Protein 4KPK (pdb70)

Organism: Shewanella pealeana (strain ATCC 700345 / ANG-SQ1) (NCBI:txid398579)

B-factor: mean 32.31, std 9.16, range [19.05, 83.32]

Structure (mmCIF, N/CA/C/O backbone):
data_4KPK
#
_entry.id   4KPK
#
_cell.length_a   106.254
_cell.length_b   106.254
_cell.length_c   61.725
_cell.angle_alpha   90.00
_cell.angle_beta   90.00
_cell.angle_gamma   120.00
#
_symmetry.space_group_name_H-M   'H 3'
#
loop_
_entity.id
_entity.type
_entity.pdbx_description
1 polymer 'Enoyl-CoA hydratase/isomerase'
2 non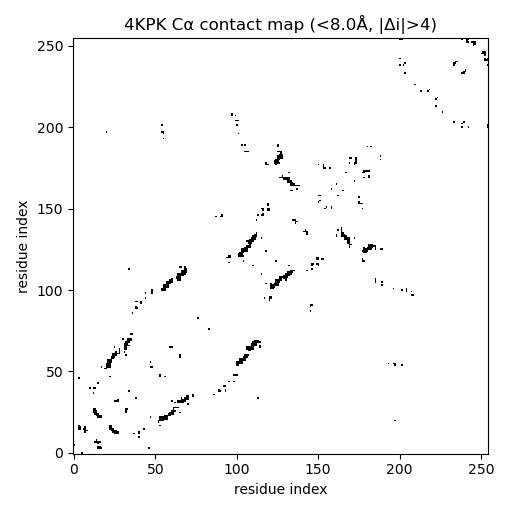-polymer 1,2-ETHANEDIOL
3 water water
#
loop_
_atom_site.group_PDB
_atom_site.id
_atom_site.type_symbol
_atom_site.label_atom_id
_atom_site.label_alt_id
_atom_site.label_comp_id
_atom_site.label_asym_id
_atom_site.label_entity_id
_atom_site.label_seq_id
_atom_site.pdbx_PDB_ins_code
_atom_site.Cartn_x
_atom_site.Cartn_y
_atom_site.Cartn_z
_atom_site.occupancy
_atom_site.B_iso_or_equiv
_atom_site.auth_seq_id
_atom_site.auth_comp_id
_atom_site.auth_asym_id
_atom_site.auth_atom_id
_atom_site.pdbx_PDB_model_num
ATOM 1 N N . ALA A 1 28 ? 5.675 13.996 23.187 1.00 40.11 6 ALA A N 1
ATOM 2 C CA . ALA A 1 28 ? 4.773 15.218 23.064 1.00 38.01 6 ALA A CA 1
ATOM 3 C C . ALA A 1 28 ? 5.077 16.252 24.152 1.00 36.17 6 ALA A C 1
ATOM 4 O O . ALA A 1 28 ? 5.036 15.932 25.356 1.00 35.59 6 ALA A O 1
ATOM 6 N N . THR A 1 29 ? 5.368 17.477 23.723 1.00 33.78 7 THR A N 1
ATOM 7 C CA . THR A 1 29 ? 5.708 18.590 24.605 1.00 32.45 7 THR A CA 1
ATOM 8 C C . THR A 1 29 ? 4.482 19.145 25.345 1.00 31.38 7 THR A C 1
ATOM 9 O O . THR A 1 29 ? 3.314 18.883 24.977 1.00 28.57 7 THR A O 1
ATOM 13 N N . GLN A 1 30 ? 4.756 19.917 26.387 1.00 26.93 8 GLN A N 1
ATOM 14 C CA . GLN A 1 30 ? 3.685 20.580 27.125 1.00 28.21 8 GLN A CA 1
ATOM 15 C C . GLN A 1 30 ? 2.845 21.505 26.210 1.00 26.79 8 GLN A C 1
ATOM 16 O O . GLN A 1 30 ? 1.627 21.601 26.338 1.00 22.00 8 GLN A O 1
ATOM 22 N N . THR A 1 31 ? 3.511 22.163 25.272 1.00 28.27 9 THR A N 1
ATOM 23 C CA . THR A 1 31 ? 2.828 23.002 24.272 1.00 30.63 9 THR A CA 1
ATOM 24 C C . THR A 1 31 ? 1.900 22.167 23.355 1.00 30.02 9 THR A C 1
ATOM 25 O O . THR A 1 31 ? 0.728 22.496 23.158 1.00 31.42 9 THR A O 1
ATOM 29 N N . GLU A 1 32 ? 2.442 21.109 22.779 1.00 31.49 10 GLU A N 1
ATOM 30 C CA . GLU A 1 32 ? 1.641 20.153 21.982 1.00 31.10 10 GLU A CA 1
ATOM 31 C C . GLU A 1 32 ? 0.445 19.606 22.788 1.00 30.05 10 GLU A C 1
ATOM 32 O O . GLU A 1 32 ? -0.647 19.483 22.275 1.00 29.91 10 GLU A O 1
ATOM 38 N N . ILE A 1 33 ? 0.614 19.375 24.086 1.00 29.91 11 ILE A N 1
ATOM 39 C CA . ILE A 1 33 ? -0.500 18.867 24.902 1.00 27.31 11 ILE A CA 1
ATOM 40 C C . ILE A 1 33 ? -1.514 19.969 25.096 1.00 29.29 11 ILE A C 1
ATOM 41 O O . ILE A 1 33 ? -2.725 19.762 24.990 1.00 27.25 11 ILE A O 1
ATOM 46 N N . LEU A 1 34 ? -1.031 21.169 25.374 1.00 32.96 12 LEU A N 1
ATOM 47 C CA . LEU A 1 34 ? -1.947 22.270 25.577 1.00 31.96 12 LEU A CA 1
ATOM 48 C C . LEU A 1 34 ? -2.709 22.523 24.232 1.00 27.94 12 LEU A C 1
ATOM 49 O O . LEU A 1 34 ? -3.928 22.524 24.190 1.00 26.79 12 LEU A O 1
ATOM 54 N N . ASP A 1 35 ? -1.979 22.625 23.140 1.00 27.49 13 ASP A N 1
ATOM 55 C CA . ASP A 1 35 ? -2.578 22.806 21.833 1.00 27.87 13 ASP A CA 1
ATOM 56 C C . ASP A 1 35 ? -3.750 21.825 21.650 1.00 32.19 13 ASP A C 1
ATOM 57 O O . ASP A 1 35 ? -4.844 22.232 21.305 1.00 35.33 13 ASP A O 1
ATOM 62 N N . GLN A 1 36 ? -3.547 20.549 21.961 1.00 33.33 14 GLN A N 1
ATOM 63 C CA . GLN A 1 36 ? -4.613 19.541 21.822 1.00 36.24 14 GLN A CA 1
ATOM 64 C C . GLN A 1 36 ? -5.835 19.761 22.743 1.00 35.62 14 GLN A C 1
ATOM 65 O O . GLN A 1 36 ? -6.951 19.571 22.294 1.00 35.83 14 GLN A O 1
ATOM 71 N N . GLN A 1 37 ? -5.606 20.144 24.013 1.00 30.00 15 GLN A N 1
ATOM 72 C CA . GLN A 1 37 ? -6.636 20.338 24.984 1.00 29.60 15 GLN A CA 1
ATOM 73 C C . GLN A 1 37 ? -7.447 21.623 24.849 1.00 30.54 15 GLN A C 1
ATOM 74 O O . GLN A 1 37 ? -8.632 21.611 25.116 1.00 28.43 15 GLN A O 1
ATOM 80 N N . LEU A 1 38 ? -6.848 22.716 24.383 1.00 33.34 16 LEU A N 1
ATOM 81 C CA . LEU A 1 38 ? -7.617 23.963 24.129 1.00 32.29 16 LEU A CA 1
ATOM 82 C C . LEU A 1 38 ? -8.695 23.800 23.055 1.00 31.87 16 LEU A C 1
ATOM 83 O O . LEU A 1 38 ? -8.425 23.248 21.990 1.00 31.17 16 LEU A O 1
ATOM 88 N N . HIS A 1 39 ? -9.878 24.371 23.323 1.00 30.09 17 HIS A N 1
ATOM 89 C CA . HIS A 1 39 ? -11.057 24.227 22.475 1.00 31.05 17 HIS A CA 1
ATOM 90 C C . HIS A 1 39 ? -11.015 25.230 21.328 1.00 30.76 17 HIS A C 1
ATOM 91 O O . HIS A 1 39 ? -11.404 24.896 20.227 1.00 28.18 17 HIS A O 1
ATOM 98 N N . TYR A 1 40 ? -10.586 26.456 21.643 1.00 29.06 18 TYR A N 1
ATOM 99 C CA . TYR A 1 40 ? -10.690 27.621 20.803 1.00 29.50 18 TYR A CA 1
ATOM 100 C C . TYR A 1 40 ? -9.399 28.171 20.277 1.00 32.26 18 TYR A C 1
ATOM 101 O O . TYR A 1 40 ? -9.393 28.989 19.307 1.00 34.95 18 TYR A O 1
ATOM 110 N N . LEU A 1 41 ? -8.301 27.720 20.858 1.00 31.37 19 LEU A N 1
ATOM 111 C CA . LEU A 1 41 ? -6.979 28.192 20.455 1.00 31.64 19 LEU A CA 1
ATOM 112 C C . LEU A 1 41 ? -6.125 27.025 19.958 1.00 30.73 19 LEU A C 1
ATOM 113 O O . LEU A 1 41 ? -6.365 25.888 20.340 1.00 26.79 19 LEU A O 1
ATOM 118 N N . SER A 1 42 ? -5.116 27.353 19.133 1.00 29.07 20 SER A N 1
ATOM 119 C CA . SER A 1 42 ? -3.925 26.526 18.924 1.00 27.06 20 SER A CA 1
ATOM 120 C C . SER A 1 42 ? -2.756 27.214 19.528 1.00 25.41 20 SER A C 1
ATOM 121 O O . SER A 1 42 ? -2.727 28.457 19.663 1.00 25.29 20 SER A O 1
ATOM 124 N N . CYS A 1 43 ? -1.717 26.439 19.779 1.00 24.93 21 CYS A N 1
ATOM 125 C CA . CYS A 1 43 ? -0.495 27.041 20.212 1.00 25.68 21 CYS A CA 1
ATOM 126 C C . CYS A 1 43 ? 0.637 26.174 19.791 1.00 25.71 21 CYS A C 1
ATOM 127 O O . CYS A 1 43 ? 0.528 24.953 19.838 1.00 27.53 21 CYS A O 1
ATOM 130 N N . THR A 1 44 ? 1.715 26.802 19.314 1.00 26.81 22 THR A N 1
ATOM 131 C CA . THR A 1 44 ? 2.902 26.086 18.839 1.00 26.96 22 THR A CA 1
ATOM 132 C C . THR A 1 44 ? 4.145 26.817 19.255 1.00 26.30 22 THR A C 1
ATOM 133 O O . THR A 1 44 ? 4.108 28.020 19.567 1.00 31.00 22 THR A O 1
ATOM 137 N N . LEU A 1 45 ? 5.264 26.105 19.240 1.00 28.05 23 LEU A N 1
ATOM 138 C CA . LEU A 1 45 ? 6.528 26.673 19.659 1.00 28.79 23 LEU A CA 1
ATOM 139 C C . LEU A 1 45 ? 7.663 26.132 18.810 1.00 30.97 23 LEU A C 1
ATOM 140 O O . LEU A 1 45 ? 7.884 24.947 18.768 1.00 34.64 23 LEU A O 1
ATOM 145 N N . ASN A 1 46 ? 8.357 26.995 18.088 1.00 35.46 24 ASN A N 1
ATOM 146 C CA . ASN A 1 46 ? 9.439 26.567 17.213 1.00 37.78 24 ASN A CA 1
ATOM 147 C C . ASN A 1 46 ? 10.421 27.703 17.131 1.00 33.67 24 ASN A C 1
ATOM 148 O O . ASN A 1 46 ? 10.048 28.842 16.803 1.00 27.61 24 ASN A O 1
ATOM 153 N N . GLY A 1 47 ? 11.674 27.382 17.394 1.00 32.50 25 GLY A N 1
ATOM 154 C CA . GLY A 1 47 ? 12.786 28.249 17.043 1.00 33.22 25 GLY A CA 1
ATOM 155 C C . GLY A 1 47 ? 12.757 29.655 17.636 1.00 34.34 25 GLY A C 1
ATOM 156 O O . GLY A 1 47 ? 13.172 30.610 16.971 1.00 38.41 25 GLY A O 1
ATOM 157 N N . GLY A 1 48 ? 12.269 29.776 18.869 1.00 29.88 26 GLY A N 1
ATOM 158 C CA . GLY A 1 48 ? 12.230 31.046 19.583 1.00 28.48 26 GLY A CA 1
ATOM 159 C C . GLY A 1 48 ? 10.860 31.678 19.657 1.00 25.84 26 GLY A C 1
ATOM 160 O O . GLY A 1 48 ? 10.597 32.511 20.520 1.00 25.90 26 GLY A O 1
ATOM 161 N N . VAL A 1 49 ? 9.996 31.254 18.745 1.00 25.46 27 VAL A N 1
ATOM 162 C CA . VAL A 1 49 ? 8.772 31.938 18.376 1.00 24.55 27 VAL A CA 1
ATOM 163 C C . VAL A 1 49 ? 7.600 31.098 18.814 1.00 24.08 27 VAL A C 1
ATOM 164 O O . VAL A 1 49 ? 7.441 29.960 18.417 1.00 24.15 27 VAL A O 1
ATOM 168 N N . ALA A 1 50 ? 6.774 31.662 19.663 1.00 26.33 28 ALA A N 1
ATOM 169 C CA . ALA A 1 50 ? 5.625 30.970 20.151 1.00 25.36 28 ALA A CA 1
ATOM 170 C C . ALA A 1 50 ? 4.473 31.591 19.458 1.00 21.68 28 ALA A C 1
ATOM 171 O O . ALA A 1 50 ? 4.502 32.785 19.169 1.00 22.75 28 ALA A O 1
ATOM 173 N N . GLN A 1 51 ? 3.433 30.809 19.227 1.00 20.22 29 GLN A N 1
ATOM 174 C CA . GLN A 1 51 ? 2.277 31.352 18.592 1.00 23.81 29 GLN A CA 1
ATOM 175 C C . GLN A 1 51 ? 1.071 30.977 19.350 1.00 22.62 29 GLN A C 1
ATOM 176 O O . GLN A 1 51 ? 0.945 29.824 19.738 1.00 26.76 29 GLN A O 1
ATOM 190 N N . VAL A 1 53 ? -2.987 31.166 18.538 1.00 27.92 31 VAL A N 1
ATOM 191 C CA . VAL A 1 53 ? -3.781 31.254 17.346 1.00 27.10 31 VAL A CA 1
ATOM 192 C C . VAL A 1 53 ? -5.285 31.079 17.646 1.00 26.64 31 VAL A C 1
ATOM 193 O O . VAL A 1 53 ? -5.704 30.031 18.116 1.00 24.02 31 VAL A O 1
ATOM 197 N N . LEU A 1 54 ? -6.075 32.088 17.253 1.00 25.80 32 LEU A N 1
ATOM 198 C CA . LEU A 1 54 ? -7.519 32.067 17.401 1.00 26.66 32 LEU A CA 1
ATOM 199 C C . LEU A 1 54 ? -7.996 31.157 16.313 1.00 25.88 32 LEU A C 1
ATOM 200 O O . LEU A 1 54 ? -7.740 31.364 15.032 1.00 24.46 32 LEU A O 1
ATOM 205 N N . ASP A 1 55 ? -8.599 30.099 16.830 1.00 23.17 33 ASP A N 1
ATOM 206 C CA . ASP A 1 55 ? -8.914 28.879 16.051 1.00 26.68 33 ASP A CA 1
ATOM 207 C C . ASP A 1 55 ? -10.357 28.475 16.255 1.00 26.85 33 ASP A C 1
ATOM 208 O O . ASP A 1 55 ? -10.695 27.318 16.384 1.00 29.84 33 ASP A O 1
ATOM 213 N N . ARG A 1 56 ? -11.230 29.456 16.239 1.00 27.06 34 ARG A N 1
ATOM 214 C CA . ARG A 1 56 ? -12.643 29.197 16.287 1.00 27.03 34 ARG A CA 1
ATOM 215 C C . ARG A 1 56 ? -13.313 29.848 15.074 1.00 23.68 34 ARG A C 1
ATOM 216 O O . ARG A 1 56 ? -14.330 30.522 15.222 1.00 22.09 34 ARG A O 1
ATOM 224 N N . SER A 1 57 ? -12.756 29.663 13.880 1.00 24.85 35 SER A N 1
ATOM 225 C CA . SER A 1 57 ? -13.290 30.390 12.721 1.00 26.66 35 SER A CA 1
ATOM 226 C C . SER A 1 57 ? -14.782 30.163 12.507 1.00 27.37 35 SER A C 1
ATOM 227 O O . SER A 1 57 ? -15.501 31.089 12.091 1.00 28.42 35 SER A O 1
ATOM 230 N N . ASP A 1 58 ? -15.274 28.974 12.822 1.00 30.36 36 ASP A N 1
ATOM 231 C CA . ASP A 1 58 ? -16.682 28.632 12.522 1.00 33.25 36 ASP A CA 1
ATOM 232 C C . ASP A 1 58 ? -17.618 29.636 13.188 1.00 34.47 36 ASP A C 1
ATOM 233 O O . ASP A 1 58 ? -18.679 29.970 12.586 1.00 27.60 36 ASP A O 1
ATOM 238 N N . LYS A 1 59 ? -17.188 30.168 14.364 1.00 31.68 37 LYS A N 1
ATOM 239 C CA . LYS A 1 59 ? -17.934 31.235 15.121 1.00 32.49 37 LYS A CA 1
ATOM 240 C C . LYS A 1 59 ? -17.240 32.610 15.142 1.00 31.81 37 LYS A C 1
ATOM 241 O O . LYS A 1 59 ? -17.371 33.409 16.120 1.00 28.41 37 LYS A O 1
ATOM 247 N N . HIS A 1 60 ? -16.523 32.876 14.053 1.00 28.85 38 HIS A N 1
ATOM 248 C CA . HIS A 1 60 ? -15.916 34.171 13.774 1.00 30.57 38 HIS A CA 1
ATOM 249 C C . HIS A 1 60 ? -14.916 34.604 14.867 1.00 26.10 38 HIS A C 1
ATOM 250 O O . HIS A 1 60 ? -14.656 35.792 15.075 1.00 24.92 38 HIS A O 1
ATOM 257 N N . ASN A 1 61 ? -14.315 33.623 15.514 1.00 24.95 39 ASN A N 1
ATOM 258 C CA . ASN A 1 61 ? -13.355 33.877 16.579 1.00 27.66 39 ASN A CA 1
ATOM 259 C C . ASN A 1 61 ? -13.938 34.791 17.657 1.00 26.21 39 ASN A C 1
ATOM 260 O O . ASN A 1 61 ? -13.233 35.634 18.231 1.00 25.70 39 ASN A O 1
ATOM 265 N N . ALA A 1 62 ? -15.245 34.657 17.855 1.00 23.89 40 ALA A N 1
ATOM 266 C CA . ALA A 1 62 ? -15.967 35.541 18.731 1.00 23.16 40 ALA A CA 1
ATOM 267 C C . ALA A 1 62 ? -15.535 35.202 20.179 1.00 23.55 40 ALA A C 1
ATOM 268 O O . ALA A 1 62 ? -15.350 34.045 20.520 1.00 23.33 40 ALA A O 1
ATOM 270 N N . PHE A 1 63 ? -15.393 36.204 21.012 1.00 24.15 41 PHE A N 1
ATOM 271 C CA . PHE A 1 63 ? -14.975 35.963 22.379 1.00 29.12 41 PHE A CA 1
ATOM 272 C C . PHE A 1 63 ? -16.130 35.487 23.247 1.00 27.06 41 PHE A C 1
ATOM 273 O O . PHE A 1 63 ? -17.226 36.051 23.242 1.00 29.28 41 PHE A O 1
ATOM 281 N N . ASP A 1 64 ? -15.832 34.484 24.039 1.00 29.82 42 ASP A N 1
ATOM 282 C CA . ASP A 1 64 ? -16.631 34.172 25.208 1.00 28.60 42 ASP A CA 1
ATOM 283 C C . ASP A 1 64 ? -15.718 33.853 26.389 1.00 29.49 42 ASP A C 1
ATOM 284 O O . ASP A 1 64 ? -14.481 34.029 26.279 1.00 26.38 42 ASP A O 1
ATOM 289 N N . GLU A 1 65 ? -16.320 33.424 27.521 1.00 28.14 43 GLU A N 1
ATOM 290 C CA . GLU A 1 65 ? -15.559 33.134 28.773 1.00 27.14 43 GLU A CA 1
ATOM 291 C C . GLU A 1 65 ? -14.460 32.066 28.599 1.00 26.73 43 GLU A C 1
ATOM 292 O O . GLU A 1 65 ? -13.370 32.090 29.192 1.00 26.95 43 GLU A O 1
ATOM 298 N N . VAL A 1 66 ? -14.747 31.126 27.759 1.00 24.82 44 VAL A N 1
ATOM 299 C CA . VAL A 1 66 ? -13.813 30.086 27.474 1.00 29.87 44 VAL A CA 1
ATOM 300 C C . VAL A 1 66 ? -12.594 30.628 26.681 1.00 29.67 44 VAL A C 1
ATOM 301 O O . VAL A 1 66 ? -11.491 30.375 27.076 1.00 29.88 44 VAL A O 1
ATOM 313 N N . ILE A 1 68 ? -11.506 33.669 26.559 1.00 26.73 46 ILE A N 1
ATOM 314 C CA . ILE A 1 68 ? -10.806 34.555 27.504 1.00 27.60 46 ILE A CA 1
ATOM 315 C C . ILE A 1 68 ? -9.884 33.687 28.346 1.00 23.81 46 ILE A C 1
ATOM 316 O O . ILE A 1 68 ? -8.688 33.941 28.423 1.00 25.62 46 ILE A O 1
ATOM 321 N N . SER A 1 69 ? -10.431 32.609 28.897 1.00 24.90 47 SER A N 1
ATOM 322 C CA . SER A 1 69 ? -9.668 31.799 29.847 1.00 30.36 47 SER A CA 1
ATOM 323 C C . SER A 1 69 ? -8.555 31.024 29.177 1.00 24.98 47 SER A C 1
ATOM 324 O O . SER A 1 69 ? -7.413 30.910 29.689 1.00 22.16 47 SER A O 1
ATOM 327 N N . GLU A 1 70 ? -8.859 30.501 27.990 1.00 24.31 48 GLU A N 1
ATOM 328 C CA . GLU A 1 70 ? -7.830 29.813 27.232 1.00 23.18 48 GLU A CA 1
ATOM 329 C C . GLU A 1 70 ? -6.666 30.746 26.905 1.00 21.83 48 GLU A C 1
ATOM 330 O O . GLU A 1 70 ? -5.518 30.355 26.942 1.00 26.31 48 GLU A O 1
ATOM 344 N N . ILE A 1 72 ? -5.630 33.398 28.630 1.00 23.36 50 ILE A N 1
ATOM 345 C CA . ILE A 1 72 ? -4.855 33.462 29.902 1.00 22.59 50 ILE A CA 1
ATOM 346 C C . ILE A 1 72 ? -3.914 32.275 30.082 1.00 23.15 50 ILE A C 1
ATOM 347 O O . ILE A 1 72 ? -2.731 32.447 30.349 1.00 24.94 50 ILE A O 1
ATOM 352 N N . GLN A 1 73 ? -4.423 31.061 29.905 1.00 24.25 51 GLN A N 1
ATOM 353 C CA . GLN A 1 73 ? -3.612 29.878 30.046 1.00 24.56 51 GLN A CA 1
ATOM 354 C C . GLN A 1 73 ? -2.411 29.830 29.081 1.00 25.52 51 GLN A C 1
ATOM 355 O O . GLN A 1 73 ? -1.312 29.444 29.488 1.00 22.39 51 GLN A O 1
ATOM 361 N N . VAL A 1 74 ? -2.632 30.177 27.798 1.00 24.29 52 VAL A N 1
ATOM 362 C CA . VAL A 1 74 ? -1.551 30.164 26.846 1.00 23.84 52 VAL A CA 1
ATOM 363 C C . VAL A 1 74 ? -0.469 31.222 27.176 1.00 26.28 52 VAL A C 1
ATOM 364 O O . VAL A 1 74 ? 0.760 30.985 27.048 1.00 22.84 52 VAL A O 1
ATOM 368 N N . LEU A 1 75 ? -0.923 32.390 27.612 1.00 28.26 53 LEU A N 1
ATOM 369 C CA . LEU A 1 75 ? -0.014 33.418 28.074 1.00 30.41 53 LEU A CA 1
ATOM 370 C C . LEU A 1 75 ? 0.793 32.936 29.266 1.00 31.57 53 LEU A C 1
ATOM 371 O O . LEU A 1 75 ? 2.011 33.102 29.260 1.00 27.46 53 LEU A O 1
ATOM 376 N N . GLU A 1 76 ? 0.139 32.354 30.278 1.00 33.24 54 GLU A N 1
ATOM 377 C CA . GLU A 1 76 ? 0.902 31.894 31.458 1.00 35.35 54 GLU A CA 1
ATOM 378 C C . GLU A 1 76 ? 1.848 30.786 31.002 1.00 33.30 54 GLU A C 1
ATOM 379 O O . GLU A 1 76 ? 3.004 30.780 31.373 1.00 28.76 54 GLU A O 1
ATOM 385 N N . HIS A 1 77 ? 1.395 29.902 30.111 1.00 30.05 55 HIS A N 1
ATOM 386 C CA . HIS A 1 77 ? 2.288 28.887 29.573 1.00 28.96 55 HIS A CA 1
ATOM 387 C C . HIS A 1 77 ? 3.581 29.449 28.948 1.00 26.21 55 HIS A C 1
ATOM 388 O O . HIS A 1 77 ? 4.684 29.016 29.282 1.00 20.85 55 HIS A O 1
ATOM 395 N N . PHE A 1 78 ? 3.472 30.451 28.098 1.00 24.67 56 PHE A N 1
ATOM 396 C CA . PHE A 1 78 ? 4.653 30.929 27.370 1.00 27.08 56 PHE A CA 1
ATOM 397 C C . PHE A 1 78 ? 5.524 31.907 28.191 1.00 29.18 56 PHE A C 1
ATOM 398 O O . PHE A 1 78 ? 6.732 32.031 27.974 1.00 30.32 56 PHE A O 1
ATOM 406 N N . LYS A 1 79 ? 4.926 32.598 29.143 1.00 30.94 57 LYS A N 1
ATOM 407 C CA . LYS A 1 79 ? 5.697 33.417 30.020 1.00 36.81 57 LYS A CA 1
ATOM 408 C C . LYS A 1 79 ? 6.722 32.554 30.779 1.00 39.66 57 LYS A C 1
ATOM 409 O O . LYS A 1 79 ? 7.853 32.943 30.879 1.00 37.06 57 LYS A O 1
ATOM 415 N N . ARG A 1 80 ? 6.301 31.397 31.299 1.00 48.03 58 ARG A N 1
ATOM 416 C CA . ARG A 1 80 ? 7.181 30.441 32.016 1.00 59.50 58 ARG A CA 1
ATOM 417 C C . ARG A 1 80 ? 8.327 29.905 31.139 1.00 61.37 58 ARG A C 1
ATOM 418 O O . ARG A 1 80 ? 9.486 29.802 31.578 1.00 56.05 58 ARG A O 1
ATOM 426 N N . ASN A 1 81 ? 7.954 29.569 29.898 1.00 56.11 59 ASN A N 1
ATOM 427 C CA . ASN A 1 81 ? 8.787 28.881 28.938 1.00 43.39 59 ASN A CA 1
ATOM 428 C C . ASN A 1 81 ? 10.046 29.634 28.570 1.00 42.36 59 ASN A C 1
ATOM 429 O O . ASN A 1 81 ? 9.982 30.748 28.078 1.00 41.29 59 ASN A O 1
ATOM 434 N N . GLU A 1 82 ? 11.192 29.000 28.804 1.00 43.22 60 GLU A N 1
ATOM 435 C CA . GLU A 1 82 ? 12.512 29.562 28.487 1.00 45.81 60 GLU A CA 1
ATOM 436 C C . GLU A 1 82 ? 12.875 29.541 26.987 1.00 41.45 60 GLU A C 1
ATOM 437 O O . GLU A 1 82 ? 13.707 30.334 26.541 1.00 48.15 60 GLU A O 1
ATOM 443 N N . GLN A 1 83 ? 12.293 28.606 26.235 1.00 38.18 61 GLN A N 1
ATOM 444 C CA . GLN A 1 83 ? 12.433 28.528 24.757 1.00 41.76 61 GLN A CA 1
ATOM 445 C C . GLN A 1 83 ? 11.574 29.568 23.942 1.00 40.09 61 GLN A C 1
ATOM 446 O O . GLN A 1 83 ? 11.659 29.661 22.708 1.00 47.42 61 GLN A O 1
ATOM 452 N N . CYS A 1 84 ? 10.733 30.333 24.643 1.00 42.04 62 CYS A N 1
ATOM 453 C CA . CYS A 1 84 ? 9.910 31.385 24.031 1.00 37.23 62 CYS A CA 1
ATOM 454 C C . CYS A 1 84 ? 10.633 32.708 24.182 1.00 34.89 62 CYS A C 1
ATOM 455 O O . CYS A 1 84 ? 10.756 33.240 25.315 1.00 32.51 62 CYS A O 1
ATOM 458 N N . GLN A 1 85 ? 11.150 33.230 23.067 1.00 31.22 63 GLN A N 1
ATOM 459 C CA . GLN A 1 85 ? 11.720 34.595 23.061 1.00 30.93 63 GLN A CA 1
ATOM 460 C C . GLN A 1 85 ? 10.694 35.634 22.609 1.00 28.13 63 GLN A C 1
ATOM 461 O O . GLN A 1 85 ? 10.795 36.779 22.968 1.00 28.59 63 GLN A O 1
ATOM 467 N N . ILE A 1 86 ? 9.768 35.238 21.742 1.00 24.31 64 ILE A N 1
ATOM 468 C CA . ILE A 1 86 ? 8.811 36.112 21.131 1.00 25.78 64 ILE A CA 1
ATOM 469 C C . ILE A 1 86 ? 7.491 35.365 21.207 1.00 24.22 64 ILE A C 1
ATOM 470 O O . ILE A 1 86 ? 7.499 34.146 21.161 1.00 22.87 64 ILE A O 1
ATOM 475 N N . LEU A 1 87 ? 6.378 36.117 21.313 1.00 25.29 65 LEU A N 1
ATOM 476 C CA . LEU A 1 87 ? 5.016 35.596 21.233 1.00 24.00 65 LEU A CA 1
ATOM 477 C C . LEU A 1 87 ? 4.317 36.294 20.081 1.00 26.14 65 LEU A C 1
ATOM 478 O O . LEU A 1 87 ? 4.192 37.518 20.071 1.00 25.94 65 LEU A O 1
ATOM 483 N N . LEU A 1 88 ? 3.855 35.491 19.133 1.00 27.20 66 LEU A N 1
ATOM 484 C CA . LEU A 1 88 ? 3.117 35.938 17.981 1.00 28.53 66 LEU A CA 1
ATOM 485 C C . LEU A 1 88 ? 1.632 35.565 18.193 1.00 27.00 66 LEU A C 1
ATOM 486 O O . LEU A 1 88 ? 1.306 34.401 18.476 1.00 26.48 66 LEU A O 1
ATOM 491 N N . LEU A 1 89 ? 0.733 36.550 18.089 1.00 27.98 67 LEU A N 1
ATOM 492 C CA . LEU A 1 89 ? -0.719 36.305 18.075 1.00 28.65 67 LEU A CA 1
ATOM 493 C C . LEU A 1 89 ? -1.300 36.457 16.665 1.00 26.10 67 LEU A C 1
ATOM 494 O O . LEU A 1 89 ? -1.065 37.479 16.010 1.00 26.33 67 LEU A O 1
ATOM 499 N N . LYS A 1 90 ? -2.115 35.485 16.259 1.00 24.75 68 LYS A N 1
ATOM 500 C CA . LYS A 1 90 ? -2.687 35.376 14.892 1.00 26.11 68 LYS A CA 1
ATOM 501 C C . LYS A 1 90 ? -4.041 34.723 15.066 1.00 23.42 68 LYS A C 1
ATOM 502 O O . LYS A 1 90 ? -4.371 34.259 16.173 1.00 21.50 68 LYS A O 1
ATOM 508 N N . ALA A 1 91 ? -4.754 34.563 13.976 1.00 20.19 69 ALA A N 1
ATOM 509 C CA . ALA A 1 91 ? -6.088 33.929 13.969 1.00 21.27 69 ALA A CA 1
ATOM 510 C C . ALA A 1 91 ? -6.324 33.222 12.620 1.00 25.66 69 ALA A C 1
ATOM 511 O O . ALA A 1 91 ? -5.838 33.701 11.589 1.00 24.75 69 ALA A O 1
ATOM 513 N N . ASN A 1 92 ? -7.060 32.110 12.641 1.00 27.09 70 ASN A N 1
ATOM 514 C CA . ASN A 1 92 ? -7.455 31.415 11.446 1.00 29.14 70 ASN A CA 1
ATOM 515 C C . ASN A 1 92 ? -8.761 31.983 10.935 1.00 31.53 70 ASN A C 1
ATOM 516 O O . ASN A 1 92 ? -9.539 32.599 11.687 1.00 32.15 70 ASN A O 1
ATOM 521 N N . GLY A 1 93 ? -8.958 31.805 9.615 1.00 32.16 71 GLY A N 1
ATOM 522 C CA . GLY A 1 93 ? -10.209 32.221 8.931 1.00 29.53 71 GLY A CA 1
ATOM 523 C C . GLY A 1 93 ? -10.061 33.600 8.379 1.00 26.98 71 GLY A C 1
ATOM 524 O O . GLY A 1 93 ? -8.964 34.160 8.394 1.00 28.14 71 GLY A O 1
ATOM 525 N N . LYS A 1 94 ? -11.155 34.166 7.900 1.00 29.77 72 LYS A N 1
ATOM 526 C CA . LYS A 1 94 ? -11.139 35.471 7.240 1.00 31.90 72 LYS A CA 1
ATOM 527 C C . LYS A 1 94 ? -11.124 36.675 8.202 1.00 27.79 72 LYS A C 1
ATOM 528 O O . LYS A 1 94 ? -10.806 37.775 7.784 1.00 28.25 72 LYS A O 1
ATOM 534 N N . ASN A 1 95 ? -11.465 36.451 9.475 1.00 25.45 73 ASN A N 1
ATOM 535 C CA . ASN A 1 95 ? -11.670 37.499 10.438 1.00 23.06 73 ASN A CA 1
ATOM 536 C C . ASN A 1 95 ? -10.944 37.197 11.757 1.00 22.73 73 ASN A C 1
ATOM 537 O O . ASN A 1 95 ? -11.020 36.119 12.308 1.00 21.62 73 ASN A O 1
ATOM 542 N N . PHE A 1 96 ? -10.309 38.212 12.295 1.00 23.06 74 PHE A N 1
ATOM 543 C CA . PHE A 1 96 ? -9.514 38.070 13.491 1.00 24.13 74 PHE A CA 1
ATOM 544 C C . PHE A 1 96 ? -10.434 37.767 14.749 1.00 23.20 74 PHE A C 1
ATOM 545 O O . PHE A 1 96 ? -10.277 36.744 15.357 1.00 24.30 74 PHE A O 1
ATOM 553 N N . SER A 1 97 ? -11.410 38.623 15.055 1.00 22.04 75 SER A N 1
ATOM 554 C CA . SER A 1 97 ? -12.535 38.280 15.950 1.00 22.72 75 SER A CA 1
ATOM 555 C C . SER A 1 97 ? -13.671 39.178 15.539 1.00 25.24 75 SER A C 1
ATOM 556 O O . SER A 1 97 ? -13.473 40.389 15.395 1.00 31.40 75 SER A O 1
ATOM 559 N N . ALA A 1 98 ? -14.857 38.632 15.305 1.00 25.96 76 ALA A N 1
ATOM 560 C CA . ALA A 1 98 ? -16.044 39.476 15.190 1.00 27.80 76 ALA A CA 1
ATOM 561 C C . ALA A 1 98 ? -16.458 40.029 16.583 1.00 28.04 76 ALA A C 1
ATOM 562 O O . ALA A 1 98 ? -17.496 40.639 16.691 1.00 30.90 76 ALA A O 1
ATOM 564 N N . GLY A 1 99 ? -15.636 39.857 17.618 1.00 32.95 77 GLY A N 1
ATOM 565 C CA . GLY A 1 99 ? -15.907 40.507 18.890 1.00 32.89 77 GLY A CA 1
ATOM 566 C C . GLY A 1 99 ? -16.684 39.507 19.700 1.00 34.36 77 GLY A C 1
ATOM 567 O O . GLY A 1 99 ? -16.350 38.322 19.712 1.00 32.72 77 GLY A O 1
ATOM 568 N N . ALA A 1 100 ? -17.757 39.955 20.326 1.00 37.31 78 ALA A N 1
ATOM 569 C CA . ALA A 1 100 ? -18.342 39.212 21.455 1.00 40.38 78 ALA A CA 1
ATOM 570 C C . ALA A 1 100 ? -19.393 38.173 21.025 1.00 38.02 78 ALA A C 1
ATOM 571 O O . ALA A 1 100 ? -20.265 38.479 20.237 1.00 40.01 78 ALA A O 1
ATOM 573 N N . ASP A 1 101 ? -19.280 36.949 21.534 1.00 34.17 79 ASP A N 1
ATOM 574 C CA . ASP A 1 101 ? -20.192 35.868 21.183 1.00 34.88 79 ASP A CA 1
ATOM 575 C C . ASP A 1 101 ? -21.613 36.217 21.664 1.00 34.81 79 ASP A C 1
ATOM 576 O O . ASP A 1 101 ? -21.780 36.591 22.820 1.00 32.97 79 ASP A O 1
ATOM 581 N N . LEU A 1 102 ? -22.621 36.129 20.777 1.00 35.05 80 LEU A N 1
ATOM 582 C CA . LEU A 1 102 ? -24.026 36.458 21.143 1.00 39.90 80 LEU A CA 1
ATOM 583 C C . LEU A 1 102 ? -24.576 35.638 22.324 1.00 41.24 80 LEU A C 1
ATOM 584 O O . LEU A 1 102 ? -25.333 36.168 23.155 1.00 38.86 80 LEU A O 1
ATOM 589 N N . ASN A 1 103 ? -24.221 34.351 22.368 1.00 40.71 81 ASN A N 1
ATOM 590 C CA . ASN A 1 103 ? -24.679 33.482 23.437 1.00 40.08 81 ASN A CA 1
ATOM 591 C C . ASN A 1 103 ? -24.087 33.918 24.729 1.00 36.86 81 ASN A C 1
ATOM 592 O O . ASN A 1 103 ? -24.754 33.875 25.748 1.00 37.87 81 ASN A O 1
ATOM 597 N N . TRP A 1 104 ? -22.836 34.375 24.676 1.00 36.00 82 TRP A N 1
ATOM 598 C CA . TRP A 1 104 ? -22.135 34.878 25.861 1.00 34.65 82 TRP A CA 1
ATOM 599 C C . TRP A 1 104 ? -22.809 36.171 26.273 1.00 36.12 82 TRP A C 1
ATOM 600 O O . TRP A 1 104 ? -23.067 36.391 27.441 1.00 35.80 82 TRP A O 1
ATOM 619 N N . ARG A 1 106 ? -25.925 37.079 25.900 1.00 29.96 84 ARG A N 1
ATOM 620 C CA . ARG A 1 106 ? -27.199 36.759 26.588 1.00 32.10 84 ARG A CA 1
ATOM 621 C C . ARG A 1 106 ? -26.983 36.368 28.038 1.00 30.79 84 ARG A C 1
ATOM 622 O O . ARG A 1 106 ? -27.780 36.708 28.897 1.00 32.23 84 ARG A O 1
ATOM 630 N N . LYS A 1 107 ? -25.933 35.605 28.284 1.00 32.10 85 LYS A N 1
ATOM 631 C CA . LYS A 1 107 ? -25.597 35.198 29.649 1.00 38.65 85 LYS A CA 1
ATOM 632 C C . LYS A 1 107 ? -25.232 36.415 30.507 1.00 37.35 85 LYS A C 1
ATOM 633 O O . LYS A 1 107 ? -25.724 36.535 31.632 1.00 37.71 85 LYS A O 1
ATOM 639 N N . GLN A 1 108 ? -24.396 37.313 29.972 1.00 33.17 86 GLN A N 1
ATOM 640 C CA . GLN A 1 108 ? -23.986 38.522 30.730 1.00 36.18 86 GLN A CA 1
ATOM 641 C C . GLN A 1 108 ? -25.180 39.391 31.127 1.00 32.96 86 GLN A C 1
ATOM 642 O O . GLN A 1 108 ? -25.265 39.954 32.236 1.00 32.65 86 GLN A O 1
ATOM 648 N N . ALA A 1 109 ? -26.089 39.530 30.174 1.00 30.51 87 ALA A N 1
ATOM 649 C CA . ALA A 1 109 ? -27.322 40.284 30.399 1.00 31.82 87 ALA A CA 1
ATOM 650 C C . ALA A 1 109 ? -28.088 39.801 31.640 1.00 30.12 87 ALA A C 1
ATOM 651 O O . ALA A 1 109 ? -28.671 40.606 32.324 1.00 34.67 87 ALA A O 1
ATOM 653 N N . LYS A 1 110 ? -28.055 38.503 31.930 1.00 33.72 88 LYS A N 1
ATOM 654 C CA . LYS A 1 110 ? -28.842 37.924 33.030 1.00 34.14 88 LYS A CA 1
ATOM 655 C C . LYS A 1 110 ? -28.031 37.977 34.306 1.00 34.19 88 LYS A C 1
ATOM 656 O O . LYS A 1 110 ? -28.541 37.638 35.350 1.00 35.68 88 LYS A O 1
ATOM 670 N N . ASP A 1 112 ? -25.986 39.332 37.605 1.00 34.74 90 ASP A N 1
ATOM 671 C CA . ASP A 1 112 ? -26.073 40.463 38.520 1.00 35.62 90 ASP A CA 1
ATOM 672 C C . ASP A 1 112 ? -24.713 41.220 38.575 1.00 35.08 90 ASP A C 1
ATOM 673 O O . ASP A 1 112 ? -23.717 40.824 37.923 1.00 31.39 90 ASP A O 1
ATOM 678 N N . PHE A 1 113 ? -24.652 42.288 39.363 1.00 31.69 91 PHE A N 1
ATOM 679 C CA . PHE A 1 113 ? -23.445 43.115 39.423 1.00 32.10 91 PHE A CA 1
ATOM 680 C C . PHE A 1 113 ? -22.164 42.290 39.677 1.00 34.12 91 PHE A C 1
ATOM 681 O O . PHE A 1 113 ? -21.148 42.380 38.928 1.00 31.22 91 PHE A O 1
ATOM 689 N N . GLU A 1 114 ? -22.231 41.425 40.680 1.00 32.24 92 GLU A N 1
ATOM 690 C CA . GLU A 1 114 ? -21.051 40.727 41.116 1.00 33.42 92 GLU A CA 1
ATOM 691 C C . GLU A 1 114 ? -20.560 39.687 40.109 1.00 27.29 92 GLU A C 1
ATOM 692 O O . GLU A 1 114 ? -19.371 39.438 39.977 1.00 26.23 92 GLU A O 1
ATOM 698 N N . GLN A 1 115 ? -21.475 39.045 39.431 1.00 30.67 93 GLN A N 1
ATOM 699 C CA . GLN A 1 115 ? -21.087 38.078 38.413 1.00 32.42 93 GLN A CA 1
ATOM 700 C C . GLN A 1 115 ? -20.463 38.815 37.242 1.00 31.57 93 GLN A C 1
ATOM 701 O O . GLN A 1 115 ? -19.477 38.347 36.637 1.00 30.55 93 GLN A O 1
ATOM 707 N N . ASN A 1 116 ? -21.057 39.954 36.920 1.00 31.39 94 ASN A N 1
ATOM 708 C CA . ASN A 1 116 ? -20.532 40.829 35.866 1.00 31.62 94 ASN A CA 1
ATOM 709 C C . ASN A 1 116 ? -19.147 41.332 36.179 1.00 28.59 94 ASN A C 1
ATOM 710 O O . ASN A 1 116 ? -18.321 41.412 35.311 1.00 27.82 94 ASN A O 1
ATOM 715 N N . LEU A 1 117 ? -18.911 41.660 37.448 1.00 28.49 95 LEU A N 1
ATOM 716 C CA . LEU A 1 117 ? -17.650 42.178 37.890 1.00 28.16 95 LEU A CA 1
ATOM 717 C C . LEU A 1 117 ? -16.537 41.154 37.746 1.00 28.26 95 LEU A C 1
ATOM 718 O O . LEU A 1 117 ? -15.437 41.487 37.251 1.00 27.58 95 LEU A O 1
ATOM 723 N N . ALA A 1 118 ? -16.824 39.922 38.178 1.00 24.74 96 ALA A N 1
ATOM 724 C CA . ALA A 1 118 ? -15.930 38.802 37.993 1.00 24.90 96 ALA A CA 1
ATOM 725 C C . ALA A 1 118 ? -15.598 38.610 36.495 1.00 26.11 96 ALA A C 1
ATOM 726 O O . ALA A 1 118 ? -14.456 38.433 36.162 1.00 27.36 96 ALA A O 1
ATOM 728 N N . ASP A 1 119 ? -16.607 38.608 35.614 1.00 28.10 97 ASP A N 1
ATOM 729 C CA . ASP A 1 119 ? -16.333 38.495 34.132 1.00 33.54 97 ASP A CA 1
ATOM 730 C C . ASP A 1 119 ? -15.352 39.555 33.701 1.00 28.23 97 ASP A C 1
ATOM 731 O O . ASP A 1 119 ? -14.298 39.266 33.199 1.00 29.33 97 ASP A O 1
ATOM 736 N N . ALA A 1 120 ? -15.700 40.798 34.015 1.00 28.00 98 ALA A N 1
ATOM 737 C CA . ALA A 1 120 ? -14.900 41.927 33.611 1.00 28.31 98 ALA A CA 1
ATOM 738 C C . ALA A 1 120 ? -13.491 41.797 34.144 1.00 30.46 98 ALA A C 1
ATOM 739 O O . ALA A 1 120 ? -12.535 42.124 33.358 1.00 28.29 98 ALA A O 1
ATOM 741 N N . ASN A 1 121 ? -13.328 41.283 35.401 1.00 25.75 99 ASN A N 1
ATOM 742 C CA . ASN A 1 121 ? -12.028 41.190 35.985 1.00 28.29 99 ASN A CA 1
ATOM 743 C C . ASN A 1 121 ? -11.209 40.161 35.301 1.00 28.50 99 ASN A C 1
ATOM 744 O O . ASN A 1 121 ? -10.023 40.338 35.196 1.00 30.64 99 ASN A O 1
ATOM 749 N N . GLU A 1 122 ? -11.809 39.088 34.823 1.00 31.63 100 GLU A N 1
ATOM 750 C CA . GLU A 1 122 ? -11.050 38.134 34.024 1.00 35.52 100 GLU A CA 1
ATOM 7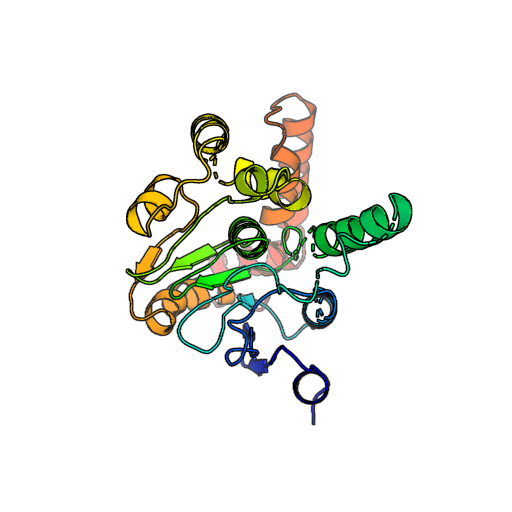51 C C . GLU A 1 122 ? -10.575 38.703 32.674 1.00 31.23 100 GLU A C 1
ATOM 752 O O . GLU A 1 122 ? -9.462 38.430 32.267 1.00 25.95 100 GLU A O 1
ATOM 758 N N . LEU A 1 123 ? -11.440 39.459 32.005 1.00 30.37 101 LEU A N 1
ATOM 759 C CA . LEU A 1 123 ? -11.062 40.114 30.753 1.00 28.75 101 LEU A CA 1
ATOM 760 C C . LEU A 1 123 ? -9.977 41.120 31.086 1.00 27.77 101 LEU A C 1
ATOM 761 O O . LEU A 1 123 ? -8.986 41.266 30.335 1.00 23.85 101 LEU A O 1
ATOM 766 N N . ALA A 1 124 ? -10.089 41.760 32.263 1.00 26.38 102 ALA A N 1
ATOM 767 C CA . ALA A 1 124 ? -9.046 42.752 32.623 1.00 22.96 102 ALA A CA 1
ATOM 768 C C . ALA A 1 124 ? -7.685 42.127 32.928 1.00 22.94 102 ALA A C 1
ATOM 769 O O . ALA A 1 124 ? -6.627 42.700 32.585 1.00 25.81 102 ALA A O 1
ATOM 771 N N . ARG A 1 125 ? -7.728 40.963 33.574 1.00 21.54 103 ARG A N 1
ATOM 772 C CA . ARG A 1 125 ? -6.535 40.152 33.854 1.00 23.34 103 ARG A CA 1
ATOM 773 C C . ARG A 1 125 ? -5.886 39.680 32.528 1.00 20.87 103 ARG A C 1
ATOM 774 O O . ARG A 1 125 ? -4.674 39.734 32.359 1.00 21.66 103 ARG A O 1
ATOM 782 N N . LEU A 1 126 ? -6.691 39.197 31.604 1.00 23.06 104 LEU A N 1
ATOM 783 C CA . LEU A 1 126 ? -6.178 38.915 30.209 1.00 21.73 104 LEU A CA 1
ATOM 784 C C . LEU A 1 126 ? -5.403 40.114 29.579 1.00 19.45 104 LEU A C 1
ATOM 785 O O . LEU A 1 126 ? -4.257 39.978 29.236 1.00 23.68 104 LEU A O 1
ATOM 798 N N . SER A 1 128 ? -4.145 42.864 30.963 1.00 23.81 106 SER A N 1
ATOM 799 C CA . SER A 1 128 ? -2.994 43.229 31.760 1.00 22.24 106 SER A CA 1
ATOM 800 C C . SER A 1 128 ? -1.797 42.297 31.565 1.00 23.10 106 SER A C 1
ATOM 801 O O . SER A 1 128 ? -0.674 42.771 31.317 1.00 22.22 106 SER A O 1
ATOM 812 N N . LEU A 1 130 ? -1.194 40.363 29.034 1.00 20.36 108 LEU A N 1
ATOM 813 C CA . LEU A 1 130 ? -0.624 40.575 27.692 1.00 20.47 108 LEU A CA 1
ATOM 814 C C . LEU A 1 130 ? 0.198 41.830 27.611 1.00 20.65 108 LEU A C 1
ATOM 815 O O . LEU A 1 130 ? 1.336 41.825 27.168 1.00 20.24 108 LEU A O 1
ATOM 820 N N . ASP A 1 131 ? -0.373 42.920 28.071 1.00 23.93 109 ASP A N 1
ATOM 821 C CA . ASP A 1 131 ? 0.308 44.186 28.016 1.00 26.14 109 ASP A CA 1
ATOM 822 C C . ASP A 1 131 ? 1.693 44.148 28.747 1.00 28.26 109 ASP A C 1
ATOM 823 O O . ASP A 1 131 ? 2.682 44.786 28.288 1.00 24.50 109 ASP A O 1
ATOM 828 N N . LYS A 1 132 ? 1.759 43.356 29.825 1.00 24.81 110 LYS A N 1
ATOM 829 C CA . LYS A 1 132 ? 2.954 43.262 30.698 1.00 26.65 110 LYS A CA 1
ATOM 830 C C . LYS A 1 132 ? 3.819 42.071 30.295 1.00 26.41 110 LYS A C 1
ATOM 831 O O . LYS A 1 132 ? 4.890 41.904 30.812 1.00 25.87 110 LYS A O 1
ATOM 837 N N . PHE A 1 133 ? 3.410 41.277 29.304 1.00 26.78 111 PHE A N 1
ATOM 838 C CA . PHE A 1 133 ? 4.177 40.084 28.919 1.00 26.80 111 PHE A CA 1
ATOM 839 C C . PHE A 1 133 ? 5.632 40.476 28.707 1.00 28.75 111 PHE A C 1
ATOM 840 O O . PHE A 1 133 ? 5.874 41.440 27.997 1.00 28.17 111 PHE A O 1
ATOM 848 N N . PRO A 1 134 ? 6.603 39.790 29.383 1.00 28.56 112 PRO A N 1
ATOM 849 C CA . PRO A 1 134 ? 7.985 40.299 29.460 1.00 27.25 112 PRO A CA 1
ATOM 850 C C . PRO A 1 134 ? 8.834 39.944 28.248 1.00 29.57 112 PRO A C 1
ATOM 851 O O . PRO A 1 134 ? 10.063 39.812 28.350 1.00 29.08 112 PRO A O 1
ATOM 855 N N . LYS A 1 135 ? 8.178 39.847 27.095 1.00 27.46 113 LYS A N 1
ATOM 856 C CA . LYS A 1 135 ? 8.761 39.407 25.873 1.00 26.58 113 LYS A CA 1
ATOM 857 C C . LYS A 1 135 ? 7.997 40.112 24.736 1.00 24.86 113 LYS A C 1
ATOM 858 O O . LYS A 1 135 ? 6.806 40.431 24.875 1.00 22.96 113 LYS A O 1
ATOM 864 N N . PRO A 1 136 ? 8.695 40.409 23.629 1.00 24.83 114 PRO A N 1
ATOM 865 C CA . PRO A 1 136 ? 8.026 41.111 22.542 1.00 24.27 114 PRO A CA 1
ATOM 866 C C . PRO A 1 136 ? 6.883 40.308 22.020 1.00 19.94 114 PRO A C 1
ATOM 867 O O . PRO A 1 136 ? 7.008 39.102 21.879 1.00 19.97 114 PRO A O 1
ATOM 871 N N . THR A 1 137 ? 5.757 40.988 21.814 1.00 24.00 115 THR A N 1
ATOM 872 C CA . THR A 1 137 ? 4.541 40.427 21.240 1.00 24.58 115 THR A CA 1
ATOM 873 C C . THR A 1 137 ? 4.255 41.110 19.881 1.00 23.99 115 THR A C 1
ATOM 874 O O . THR A 1 137 ? 4.384 42.291 19.764 1.00 27.05 115 THR A O 1
ATOM 878 N N . ILE A 1 138 ? 3.844 40.329 18.895 1.00 23.26 116 ILE A N 1
ATOM 879 C CA . ILE A 1 138 ? 3.478 40.781 17.526 1.00 23.15 116 ILE A CA 1
ATOM 880 C C . ILE A 1 138 ? 2.088 40.224 17.310 1.00 22.66 116 ILE A C 1
ATOM 881 O O . ILE A 1 138 ? 1.905 39.023 17.432 1.00 25.22 116 ILE A O 1
ATOM 886 N N . THR A 1 139 ? 1.118 41.090 17.019 1.00 22.87 117 THR A N 1
ATOM 887 C CA . THR A 1 139 ? -0.213 40.672 16.568 1.00 25.31 117 THR A CA 1
ATOM 888 C C . THR A 1 139 ? -0.457 40.922 15.030 1.00 23.70 117 THR A C 1
ATOM 889 O O . THR A 1 139 ? -0.223 42.007 14.516 1.00 22.18 117 THR A O 1
ATOM 893 N N . LEU A 1 140 ? -0.936 39.881 14.336 1.00 25.36 118 LEU A N 1
ATOM 894 C CA . LEU A 1 140 ? -1.244 39.879 12.897 1.00 24.46 118 LEU A CA 1
ATOM 895 C C . LEU A 1 140 ? -2.762 39.815 12.655 1.00 23.88 118 LEU A C 1
ATOM 896 O O . LEU A 1 140 ? -3.404 38.834 12.958 1.00 26.58 118 LEU A O 1
ATOM 901 N N . VAL A 1 141 ? -3.344 40.875 12.138 1.00 19.84 119 VAL A N 1
ATOM 902 C CA . VAL A 1 141 ? -4.789 41.036 12.143 1.00 21.14 119 VAL A CA 1
ATOM 903 C C . VAL A 1 141 ? -5.348 41.039 10.701 1.00 22.33 119 VAL A C 1
ATOM 904 O O . VAL A 1 141 ? -4.988 41.908 9.951 1.00 21.71 119 VAL A O 1
ATOM 908 N N . GLN A 1 142 ? -6.121 40.016 10.339 1.00 23.78 120 GLN A N 1
ATOM 909 C CA . GLN A 1 142 ? -6.831 39.916 9.042 1.00 25.55 120 GLN A CA 1
ATOM 910 C C . GLN A 1 142 ? -8.309 40.239 9.283 1.00 28.99 120 GLN A C 1
ATOM 911 O O . GLN A 1 142 ? -8.861 39.947 10.386 1.00 29.24 120 GLN A O 1
ATOM 917 N N . GLY A 1 143 ? -8.944 40.892 8.294 1.00 28.37 121 GLY A N 1
ATOM 918 C CA . GLY A 1 143 ? -10.329 41.375 8.417 1.00 25.28 121 GLY A CA 1
ATOM 919 C C . GLY A 1 143 ? -10.830 41.971 9.753 1.00 24.92 121 GLY A C 1
ATOM 920 O O . GLY A 1 143 ? -10.182 42.799 10.391 1.00 25.72 121 GLY A O 1
ATOM 921 N N . ALA A 1 144 ? -12.021 41.568 10.166 1.00 24.38 122 ALA A N 1
ATOM 922 C CA . ALA A 1 144 ? -12.683 42.187 11.325 1.00 24.78 122 ALA A CA 1
ATOM 923 C C . ALA A 1 144 ? -11.911 41.884 12.582 1.00 22.85 122 ALA A C 1
ATOM 924 O O . ALA A 1 144 ? -11.443 40.777 12.773 1.00 22.36 122 ALA A O 1
ATOM 926 N N . ALA A 1 145 ? -11.746 42.920 13.405 1.00 23.52 123 ALA A N 1
ATOM 927 C CA . ALA A 1 145 ? -11.151 42.785 14.751 1.00 24.13 123 ALA A CA 1
ATOM 928 C C . ALA A 1 145 ? -11.944 43.633 15.694 1.00 20.75 123 ALA A C 1
ATOM 929 O O . ALA A 1 145 ? -11.542 44.760 15.970 1.00 21.86 123 ALA A O 1
ATOM 931 N N . PHE A 1 146 ? -13.124 43.144 16.069 1.00 21.75 124 PHE A N 1
ATOM 932 C CA . PHE A 1 146 ? -14.108 43.929 16.810 1.00 24.69 124 PHE A CA 1
ATOM 933 C C . PHE A 1 146 ? -14.023 43.509 18.313 1.00 27.01 124 PHE A C 1
ATOM 934 O O . PHE A 1 146 ? -13.455 42.459 18.627 1.00 27.24 124 PHE A O 1
ATOM 942 N N . GLY A 1 147 ? -14.571 44.330 19.201 1.00 30.96 125 GLY A N 1
ATOM 943 C CA . GLY A 1 147 ? -14.717 43.985 20.642 1.00 30.24 125 GLY A CA 1
ATOM 944 C C . GLY A 1 147 ? -13.361 43.903 21.355 1.00 31.01 125 GLY A C 1
ATOM 945 O O . GLY A 1 147 ? -12.482 44.732 21.108 1.00 26.33 125 GLY A O 1
ATOM 946 N N . GLY A 1 148 ? -13.176 42.894 22.219 1.00 30.23 126 GLY A N 1
ATOM 947 C CA . GLY A 1 148 ? -11.943 42.758 23.027 1.00 28.60 126 GLY A CA 1
ATOM 948 C C . GLY A 1 148 ? -10.665 42.594 22.201 1.00 31.93 126 GLY A C 1
ATOM 949 O O . GLY A 1 148 ? -9.537 42.758 22.739 1.00 25.23 126 GLY A O 1
ATOM 950 N N . ALA A 1 149 ? -10.839 42.256 20.899 1.00 28.60 127 ALA A N 1
ATOM 951 C CA . ALA A 1 149 ? -9.723 42.063 19.960 1.00 26.98 127 ALA A CA 1
ATOM 952 C C . ALA A 1 149 ? -8.930 43.319 19.779 1.00 26.44 127 ALA A C 1
ATOM 953 O O . ALA A 1 149 ? -7.720 43.299 19.767 1.00 28.14 127 ALA A O 1
ATOM 955 N N . LEU A 1 150 ? -9.618 44.439 19.674 1.00 25.86 128 LEU A N 1
ATOM 956 C CA . LEU A 1 150 ? -8.937 45.691 19.649 1.00 24.90 128 LEU A CA 1
ATOM 957 C C . LEU A 1 150 ? -8.060 45.885 20.881 1.00 25.71 128 LEU A C 1
ATOM 958 O O . LEU A 1 150 ? -6.954 46.426 20.743 1.00 26.14 128 LEU A O 1
ATOM 963 N N . GLY A 1 151 ? -8.500 45.416 22.058 1.00 26.38 129 GLY A N 1
ATOM 964 C CA . GLY A 1 151 ? -7.666 45.524 23.274 1.00 23.14 129 GLY A CA 1
ATOM 965 C C . GLY A 1 151 ? -6.406 44.703 23.151 1.00 21.35 129 GLY A C 1
ATOM 966 O O . GLY A 1 151 ? -5.289 45.156 23.353 1.00 22.70 129 GLY A O 1
ATOM 967 N N . LEU A 1 152 ? -6.549 43.469 22.773 1.00 22.62 130 LEU A N 1
ATOM 968 C CA . LEU A 1 152 ? -5.364 42.705 22.485 1.00 25.07 130 LEU A CA 1
ATOM 969 C C . LEU A 1 152 ? -4.418 43.394 21.550 1.00 25.04 130 LEU A C 1
ATOM 970 O O . LEU A 1 152 ? -3.215 43.360 21.760 1.00 26.64 130 LEU A O 1
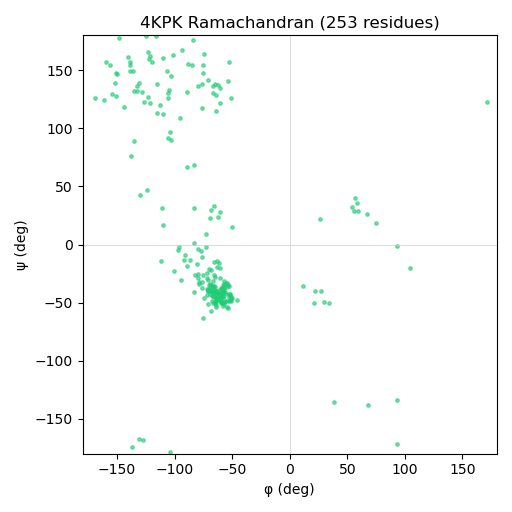ATOM 975 N N . ILE A 1 153 ? -4.925 43.953 20.463 1.00 23.28 131 ILE A N 1
ATOM 976 C CA . ILE A 1 153 ? -4.041 44.616 19.501 1.00 23.73 131 ILE A CA 1
ATOM 977 C C . ILE A 1 153 ? -3.343 45.789 20.160 1.00 20.53 131 ILE A C 1
ATOM 978 O O . ILE A 1 153 ? -2.145 45.936 20.096 1.00 19.16 131 ILE A O 1
ATOM 983 N N . CYS A 1 154 ? -4.105 46.598 20.860 1.00 21.84 132 CYS A N 1
ATOM 984 C CA . CYS A 1 154 ? -3.523 47.663 21.668 1.00 22.84 132 CYS A CA 1
ATOM 985 C C . CYS A 1 154 ? -2.621 47.256 22.810 1.00 22.12 132 CYS A C 1
ATOM 986 O O . CYS A 1 154 ? -1.870 48.100 23.282 1.00 20.05 132 CYS A O 1
ATOM 989 N N . CYS A 1 155 ? -2.641 45.984 23.199 1.00 23.50 133 CYS A N 1
ATOM 990 C CA . CYS A 1 155 ? -1.762 45.458 24.236 1.00 27.88 133 CYS A CA 1
ATOM 991 C C . CYS A 1 155 ? -0.462 44.902 23.658 1.00 29.44 133 CYS A C 1
ATOM 992 O O . CYS A 1 155 ? 0.493 44.666 24.393 1.00 32.34 133 CYS A O 1
ATOM 995 N N . SER A 1 156 ? -0.426 44.719 22.345 1.00 29.82 134 SER A N 1
ATOM 996 C CA . SER A 1 156 ? 0.724 44.108 21.676 1.00 29.12 134 SER A CA 1
ATOM 997 C C . SER A 1 156 ? 1.746 45.153 21.403 1.00 25.67 134 SER A C 1
ATOM 998 O O . SER A 1 156 ? 1.421 46.301 21.314 1.00 25.59 134 SER A O 1
ATOM 1001 N N . ASP A 1 157 ? 3.009 44.757 21.296 1.00 22.47 135 ASP A N 1
ATOM 1002 C CA . ASP A 1 157 ? 4.067 45.733 21.053 1.00 21.95 135 ASP A CA 1
ATOM 1003 C C . ASP A 1 157 ? 4.087 46.139 19.525 1.00 21.18 135 ASP A C 1
ATOM 1004 O O . ASP A 1 157 ? 4.414 47.296 19.194 1.00 19.98 135 ASP A O 1
ATOM 1009 N N . ILE A 1 158 ? 3.765 45.179 18.661 1.00 20.28 136 ILE A N 1
ATOM 1010 C CA . ILE A 1 158 ? 3.736 45.354 17.189 1.00 24.22 136 ILE A CA 1
ATOM 1011 C C . ILE A 1 158 ? 2.468 44.712 16.677 1.00 24.96 136 ILE A C 1
ATOM 1012 O O . ILE A 1 158 ? 2.144 43.609 17.077 1.00 25.42 136 ILE A O 1
ATOM 1017 N N . ALA A 1 159 ? 1.749 45.456 15.823 1.00 25.32 137 ALA A N 1
ATOM 1018 C CA . ALA A 1 159 ? 0.543 45.007 15.151 1.00 23.78 137 ALA A CA 1
ATOM 1019 C C . ALA A 1 159 ? 0.582 45.341 13.628 1.00 22.72 137 ALA A C 1
ATOM 1020 O O . ALA A 1 159 ? 0.913 46.492 13.171 1.00 21.94 137 ALA A O 1
ATOM 1022 N N . ILE A 1 160 ? 0.247 44.319 12.851 1.00 23.40 138 ILE A N 1
ATOM 1023 C CA . ILE A 1 160 ? 0.204 44.404 11.375 1.00 25.29 138 ILE A CA 1
ATOM 1024 C C . ILE A 1 160 ? -1.149 43.895 10.967 1.00 22.16 138 ILE A C 1
ATOM 1025 O O . ILE A 1 160 ? -1.621 42.898 11.527 1.00 25.37 138 ILE A O 1
ATOM 1030 N N . ALA A 1 161 ? -1.828 44.631 10.125 1.00 21.96 139 ALA A N 1
ATOM 1031 C CA . ALA A 1 161 ? -3.142 44.212 9.634 1.00 23.12 139 ALA A CA 1
ATOM 1032 C C . ALA A 1 161 ? -3.143 44.129 8.070 1.00 23.43 139 ALA A C 1
ATOM 1033 O O . ALA A 1 161 ? -2.264 44.716 7.467 1.00 22.69 139 ALA A O 1
ATOM 1035 N N . ASN A 1 162 ? -4.096 43.380 7.477 1.00 23.40 140 ASN A N 1
ATOM 1036 C CA . ASN A 1 162 ? -4.290 43.373 6.000 1.00 28.35 140 ASN A CA 1
ATOM 1037 C C . ASN A 1 162 ? -5.157 44.546 5.604 1.00 30.98 140 ASN A C 1
ATOM 1038 O O . ASN A 1 162 ? -5.599 45.300 6.473 1.00 26.41 140 ASN A O 1
ATOM 1043 N N . GLU A 1 163 ? -5.364 44.726 4.299 1.00 33.75 141 GLU A N 1
ATOM 1044 C CA . GLU A 1 163 ? -6.015 45.931 3.776 1.00 35.39 141 GLU A CA 1
ATOM 1045 C C . GLU A 1 163 ? -7.508 45.989 4.071 1.00 32.25 141 GLU A C 1
ATOM 1046 O O . GLU A 1 163 ? -8.078 47.081 4.200 1.00 27.74 141 GLU A O 1
ATOM 1052 N N . ARG A 1 164 ? -8.130 44.820 4.186 1.00 31.15 142 ARG A N 1
ATOM 1053 C CA . ARG A 1 164 ? -9.561 44.703 4.550 1.00 34.11 142 ARG A CA 1
ATOM 1054 C C . ARG A 1 164 ? -9.834 44.843 6.059 1.00 32.04 142 ARG A C 1
ATOM 1055 O O . ARG A 1 164 ? -11.018 44.794 6.452 1.00 25.68 142 ARG A O 1
ATOM 1063 N N . ALA A 1 165 ? -8.779 44.976 6.895 1.00 27.80 143 ALA A N 1
ATOM 1064 C CA . ALA A 1 165 ? -9.009 45.037 8.377 1.00 27.18 143 ALA A CA 1
ATOM 1065 C C . ALA A 1 165 ? -10.006 46.085 8.812 1.00 26.96 143 ALA A C 1
ATOM 1066 O O . ALA A 1 165 ? -10.057 47.187 8.299 1.00 27.79 143 ALA A O 1
ATOM 1068 N N . SER A 1 166 ? -10.814 45.723 9.779 1.00 30.24 144 SER A N 1
ATOM 1069 C CA . SER A 1 166 ? -11.965 46.500 10.126 1.00 31.93 144 SER A CA 1
ATOM 1070 C C . SER A 1 166 ? -11.969 46.703 11.631 1.00 28.74 144 SER A C 1
ATOM 1071 O O . SER A 1 166 ? -11.671 45.750 12.370 1.00 27.92 144 SER A O 1
ATOM 1074 N N . PHE A 1 167 ? -12.321 47.915 12.091 1.00 27.17 145 PHE A N 1
ATOM 1075 C CA . PHE A 1 167 ? -12.345 48.226 13.540 1.00 29.47 145 PHE A CA 1
ATOM 1076 C C . PHE A 1 167 ? -13.565 49.053 13.899 1.00 30.32 145 PHE A C 1
ATOM 1077 O O . PHE A 1 167 ? -14.079 49.810 13.073 1.00 29.55 145 PHE A O 1
ATOM 1085 N N . CYS A 1 168 ? -13.979 48.941 15.152 1.00 30.21 146 CYS A N 1
ATOM 1086 C CA . CYS A 1 168 ? -15.251 49.478 15.592 1.00 34.58 146 CYS A CA 1
ATOM 1087 C C . CYS A 1 168 ? -15.248 49.398 17.117 1.00 33.75 146 CYS A C 1
ATOM 1088 O O . CYS A 1 168 ? -15.031 48.318 17.678 1.00 32.30 146 CYS A O 1
ATOM 1091 N N . LEU A 1 169 ? -15.504 50.510 17.790 1.00 32.53 147 LEU A N 1
ATOM 1092 C CA . LEU A 1 169 ? -15.828 50.480 19.252 1.00 30.49 147 LEU A CA 1
ATOM 1093 C C . LEU A 1 169 ? -17.349 50.666 19.475 1.00 28.57 147 LEU A C 1
ATOM 1094 O O . LEU A 1 169 ? -17.837 51.796 19.649 1.00 25.16 147 LEU A O 1
ATOM 1099 N N . SER A 1 170 ? -18.068 49.546 19.500 1.00 27.32 148 SER A N 1
ATOM 1100 C CA . SER A 1 170 ? -19.537 49.478 19.343 1.00 31.87 148 SER A CA 1
ATOM 1101 C C . SER A 1 170 ? -20.374 49.555 20.629 1.00 28.97 148 SER A C 1
ATOM 1102 O O . SER A 1 170 ? -21.612 49.578 20.546 1.00 28.58 148 SER A O 1
ATOM 1105 N N . GLU A 1 171 ? -19.721 49.488 21.788 1.00 25.56 149 GLU A N 1
ATOM 1106 C CA . GLU A 1 171 ? -20.431 49.276 23.042 1.00 29.76 149 GLU A CA 1
ATOM 1107 C C . GLU A 1 171 ? -21.572 50.232 23.285 1.00 28.33 149 GLU A C 1
ATOM 1108 O O . GLU A 1 171 ? -22.623 49.784 23.731 1.00 26.73 149 GLU A O 1
ATOM 1114 N N . VAL A 1 172 ? -21.389 51.537 22.992 1.00 28.21 150 VAL A N 1
ATOM 1115 C CA . VAL A 1 172 ? -22.453 52.513 23.259 1.00 29.14 150 VAL A CA 1
ATOM 1116 C C . VAL A 1 172 ? -23.686 52.278 22.386 1.00 29.14 150 VAL A C 1
ATOM 1117 O O . VAL A 1 172 ? -24.737 52.816 22.710 1.00 25.44 150 VAL A O 1
ATOM 1121 N N . LYS A 1 173 ? -23.577 51.474 21.308 1.00 28.21 151 LYS A N 1
ATOM 1122 C CA . LYS A 1 173 ? -24.767 51.161 20.525 1.00 29.17 151 LYS A CA 1
ATOM 1123 C C . LYS A 1 173 ? -25.684 50.259 21.334 1.00 31.71 151 LYS A C 1
ATOM 1124 O O . LYS A 1 173 ? -26.871 50.211 21.051 1.00 26.68 151 LYS A O 1
ATOM 1130 N N . LEU A 1 174 ? -25.128 49.567 22.350 1.00 33.19 152 LEU A N 1
ATOM 1131 C CA . LEU A 1 174 ? -25.889 48.609 23.173 1.00 33.94 152 LEU A CA 1
ATOM 1132 C C . LEU A 1 174 ? -26.133 49.107 24.631 1.00 35.39 152 LEU A C 1
ATOM 1133 O O . LEU A 1 174 ? -26.527 48.307 25.512 1.00 31.80 152 LEU A O 1
ATOM 1138 N N . GLY A 1 175 ? -25.955 50.407 24.862 1.00 32.57 153 GLY A N 1
ATOM 1139 C CA . GLY A 1 175 ? -25.971 50.957 26.201 1.00 31.06 153 GLY A CA 1
ATOM 1140 C C . GLY A 1 175 ? -24.794 50.488 27.027 1.00 33.53 153 GLY A C 1
ATOM 1141 O O . GLY A 1 175 ? -24.873 50.435 28.262 1.00 35.18 153 GLY A O 1
ATOM 1142 N N . LEU A 1 176 ? -23.688 50.132 26.367 1.00 32.96 154 LEU A N 1
ATOM 1143 C CA . LEU A 1 176 ? -22.495 49.678 27.088 1.00 32.40 154 LEU A CA 1
ATOM 1144 C C . LEU A 1 176 ? -21.330 50.625 26.870 1.00 32.02 154 LEU A C 1
ATOM 1145 O O . LEU A 1 176 ? -21.462 51.637 26.177 1.00 27.99 154 LEU A O 1
ATOM 1150 N N . ILE A 1 177 ? -20.194 50.303 27.496 1.00 29.49 155 ILE A N 1
ATOM 1151 C CA . ILE A 1 177 ? -18.935 51.027 27.246 1.00 28.36 155 ILE A CA 1
ATOM 1152 C C . ILE A 1 177 ? -17.775 50.043 27.182 1.00 27.54 155 ILE A C 1
ATOM 1153 O O . ILE A 1 177 ? -17.836 48.988 27.814 1.00 25.61 155 ILE A O 1
ATOM 1158 N N . PRO A 1 178 ? -16.744 50.362 26.378 1.00 30.11 156 PRO A N 1
ATOM 1159 C CA . PRO A 1 178 ? -15.588 49.442 26.278 1.00 30.12 156 PRO A CA 1
ATOM 1160 C C . PRO A 1 178 ? -14.636 49.688 27.423 1.00 25.10 156 PRO A C 1
ATOM 1161 O O . PRO A 1 178 ? -13.561 50.171 27.230 1.00 26.71 156 PRO A O 1
ATOM 1165 N N . ALA A 1 179 ? -15.045 49.365 28.631 1.00 25.91 157 ALA A N 1
ATOM 1166 C CA . ALA A 1 179 ? -14.350 49.881 29.809 1.00 22.20 157 ALA A CA 1
ATOM 1167 C C . ALA A 1 179 ? -13.033 49.184 30.002 1.00 24.51 157 ALA A C 1
ATOM 1168 O O . ALA A 1 179 ? -12.022 49.834 30.305 1.00 25.02 157 ALA A O 1
ATOM 1170 N N . VAL A 1 180 ? -13.034 47.851 29.896 1.00 23.60 158 VAL A N 1
ATOM 1171 C CA . VAL A 1 180 ? -11.855 47.068 30.255 1.00 23.71 158 VAL A CA 1
ATOM 1172 C C . VAL A 1 180 ? -10.682 47.306 29.280 1.00 24.68 158 VAL A C 1
ATOM 1173 O O . VAL A 1 180 ? -9.533 47.310 29.684 1.00 22.69 158 VAL A O 1
ATOM 1177 N N . ILE A 1 181 ? -10.981 47.523 28.003 1.00 22.96 159 ILE A N 1
ATOM 1178 C CA . ILE A 1 181 ? -9.932 47.742 27.006 1.00 24.12 159 ILE A CA 1
ATOM 1179 C C . ILE A 1 181 ? -9.460 49.194 26.870 1.00 24.18 159 ILE A C 1
ATOM 1180 O O . ILE A 1 181 ? -8.380 49.460 26.268 1.00 22.32 159 ILE A O 1
ATOM 1185 N N . SER A 1 182 ? -10.237 50.113 27.455 1.00 27.52 160 SER A N 1
ATOM 1186 C CA . SER A 1 182 ? -10.060 51.551 27.210 1.00 25.80 160 SER A CA 1
ATOM 1187 C C . SER A 1 182 ? -8.725 52.103 27.601 1.00 24.39 160 SER A C 1
ATOM 1188 O O . SER A 1 182 ? -8.315 53.081 27.030 1.00 24.37 160 SER A O 1
ATOM 1191 N N . PRO A 1 183 ? -8.052 51.506 28.610 1.00 23.80 161 PRO A N 1
ATOM 1192 C CA . PRO A 1 183 ? -6.787 52.108 29.000 1.00 22.54 161 PRO A CA 1
ATOM 1193 C C . PRO A 1 183 ? -5.741 51.889 27.936 1.00 20.74 161 PRO A C 1
ATOM 1194 O O . PRO A 1 183 ? -4.927 52.748 27.659 1.00 23.91 161 PRO A O 1
ATOM 1198 N N . TYR A 1 184 ? -5.754 50.705 27.363 1.00 23.43 162 TYR A N 1
ATOM 1199 C CA . TYR A 1 184 ? -4.806 50.294 26.373 1.00 22.54 162 TYR A CA 1
ATOM 1200 C C . TYR A 1 184 ? -5.153 50.937 25.054 1.00 22.17 162 TYR A C 1
ATOM 1201 O O . TYR A 1 184 ? -4.299 51.341 24.293 1.00 23.35 162 TYR A O 1
ATOM 1210 N N . VAL A 1 185 ? -6.428 51.053 24.781 1.00 22.72 163 VAL A N 1
ATOM 1211 C CA . VAL A 1 185 ? -6.825 51.567 23.471 1.00 22.09 163 VAL A CA 1
ATOM 1212 C C . VAL A 1 185 ? -6.510 53.042 23.419 1.00 23.03 163 VAL A C 1
ATOM 1213 O O . VAL A 1 185 ? -6.021 53.525 22.407 1.00 20.47 163 VAL A O 1
ATOM 1217 N N . THR A 1 186 ? -6.738 53.724 24.546 1.00 23.15 164 THR A N 1
ATOM 1218 C CA . THR A 1 186 ? -6.466 55.143 24.697 1.00 23.14 164 THR A CA 1
ATOM 1219 C C . THR A 1 186 ? -4.981 55.455 24.629 1.00 21.69 164 THR A C 1
ATOM 1220 O O . THR A 1 186 ? -4.534 56.453 23.996 1.00 21.83 164 THR A O 1
ATOM 1224 N N . ARG A 1 187 ? -4.195 54.609 25.249 1.00 22.32 165 ARG A N 1
ATOM 1225 C CA . ARG A 1 187 ? -2.766 54.762 25.142 1.00 22.19 165 ARG A CA 1
ATOM 1226 C C . ARG A 1 187 ? -2.333 54.699 23.653 1.00 24.34 165 ARG A C 1
ATOM 1227 O O . ARG A 1 187 ? -1.455 55.442 23.220 1.00 26.69 165 ARG A O 1
ATOM 1235 N N . ALA A 1 188 ? -2.932 53.810 22.888 1.00 21.76 166 ALA A N 1
ATOM 1236 C CA . ALA A 1 188 ? -2.492 53.609 21.512 1.00 22.72 166 ALA A CA 1
ATOM 1237 C C . ALA A 1 188 ? -2.890 54.741 20.606 1.00 23.61 166 ALA A C 1
ATOM 1238 O O . ALA A 1 188 ? -2.058 55.334 19.990 1.00 23.39 166 ALA A O 1
ATOM 1248 N N . GLY A 1 190 ? -4.755 57.614 21.430 1.00 24.46 168 GLY A N 1
ATOM 1249 C CA . GLY A 1 190 ? -4.827 58.937 22.026 1.00 25.41 168 GLY A CA 1
ATOM 1250 C C . GLY A 1 190 ? -6.277 59.346 22.386 1.00 24.92 168 GLY A C 1
ATOM 1251 O O . GLY A 1 190 ? -7.233 58.838 21.812 1.00 26.60 168 GLY A O 1
ATOM 1252 N N . GLN A 1 191 ? -6.409 60.282 23.326 1.00 24.70 169 GLN A N 1
ATOM 1253 C CA . GLN A 1 191 ? -7.686 60.865 23.754 1.00 26.10 169 GLN A CA 1
ATOM 1254 C C . GLN A 1 191 ? -8.487 61.580 22.695 1.00 24.00 169 GLN A C 1
ATOM 1255 O O . GLN A 1 191 ? -9.701 61.439 22.640 1.00 24.88 169 GLN A O 1
ATOM 1261 N N . ARG A 1 192 ? -7.842 62.409 21.902 1.00 26.46 170 ARG A N 1
ATOM 1262 C CA . ARG A 1 192 ? -8.530 63.088 20.801 1.00 28.73 170 ARG A CA 1
ATOM 1263 C C . ARG A 1 192 ? -9.326 62.097 19.881 1.00 24.51 170 ARG A C 1
ATOM 1264 O O . ARG A 1 192 ? -10.509 62.277 19.631 1.00 23.89 170 ARG A O 1
ATOM 1272 N N . ALA A 1 193 ? -8.709 61.016 19.468 1.00 23.82 171 ALA A N 1
ATOM 1273 C CA . ALA A 1 193 ? -9.393 60.034 18.630 1.00 23.41 171 ALA A CA 1
ATOM 1274 C C . ALA A 1 193 ? -10.325 59.108 19.425 1.00 21.88 171 ALA A C 1
ATOM 1275 O O . ALA A 1 193 ? -11.362 58.700 18.922 1.00 22.48 171 ALA A O 1
ATOM 1277 N N . ALA A 1 194 ? -9.999 58.793 20.676 1.00 23.95 172 ALA A N 1
ATOM 1278 C CA . ALA A 1 194 ? -10.894 57.940 21.486 1.00 21.77 172 ALA A CA 1
ATOM 1279 C C . ALA A 1 194 ? -12.213 58.586 21.752 1.00 21.56 172 ALA A C 1
ATOM 1280 O O . ALA A 1 194 ? -13.260 57.944 21.756 1.00 24.20 172 ALA A O 1
ATOM 1282 N N . ARG A 1 195 ? -12.178 59.861 22.039 1.00 24.36 173 ARG A N 1
ATOM 1283 C CA . ARG A 1 195 ? -13.382 60.579 22.323 1.00 25.64 173 ARG A CA 1
ATOM 1284 C C . ARG A 1 195 ? -14.276 60.635 21.087 1.00 30.10 173 ARG A C 1
ATOM 1285 O O . ARG A 1 195 ? -15.476 60.731 21.218 1.00 30.35 173 ARG A O 1
ATOM 1293 N N . ARG A 1 196 ? -13.700 60.588 19.880 1.00 27.65 174 ARG A N 1
ATOM 1294 C CA . ARG A 1 196 ? -14.567 60.495 18.689 1.00 21.48 174 ARG A CA 1
ATOM 1295 C C . ARG A 1 196 ? -15.115 59.073 18.566 1.00 22.34 174 ARG A C 1
ATOM 1296 O O . ARG A 1 196 ? -16.330 58.812 18.711 1.00 22.69 174 ARG A O 1
ATOM 1304 N N . TYR A 1 197 ? -14.223 58.129 18.366 1.00 22.86 175 TYR A N 1
ATOM 1305 C CA . TYR A 1 197 ? -14.628 56.792 17.989 1.00 22.00 175 TYR A CA 1
ATOM 1306 C C . TYR A 1 197 ? -15.411 56.035 19.037 1.00 24.58 175 TYR A C 1
ATOM 1307 O O . TYR A 1 197 ? -16.315 55.273 18.678 1.00 22.65 175 TYR A O 1
ATOM 1324 N N . LEU A 1 199 ? -17.465 57.488 21.150 1.00 24.73 177 LEU A N 1
ATOM 1325 C CA . LEU A 1 199 ? -18.771 58.078 21.157 1.00 23.47 177 LEU A CA 1
ATOM 1326 C C . LEU A 1 199 ? -19.586 57.826 19.906 1.00 24.95 177 LEU A C 1
ATOM 1327 O O . LEU A 1 199 ? -20.823 57.661 20.004 1.00 22.62 177 LEU A O 1
ATOM 1332 N N . THR A 1 200 ? -18.944 57.792 18.715 1.00 23.81 178 THR A N 1
ATOM 1333 C CA . THR A 1 200 ? -19.720 57.551 17.462 1.00 21.76 178 THR A CA 1
ATOM 1334 C C . THR A 1 200 ? -20.053 56.110 17.242 1.00 21.83 178 THR A C 1
ATOM 1335 O O . THR A 1 200 ? -21.083 55.788 16.627 1.00 20.99 178 THR A O 1
ATOM 1339 N N . ALA A 1 201 ? -19.185 55.246 17.754 1.00 23.00 179 ALA A N 1
ATOM 1340 C CA . ALA A 1 201 ? -19.159 53.821 17.444 1.00 24.80 179 ALA A CA 1
ATOM 1341 C C . ALA A 1 201 ? -19.037 53.529 15.887 1.00 24.71 179 ALA A C 1
ATOM 1342 O O . ALA A 1 201 ? -19.516 52.508 15.368 1.00 23.74 179 ALA A O 1
ATOM 1344 N N . GLU A 1 202 ? -18.404 54.433 15.169 1.00 26.07 180 GLU A N 1
ATOM 1345 C CA . GLU A 1 202 ? -18.227 54.216 13.752 1.00 27.46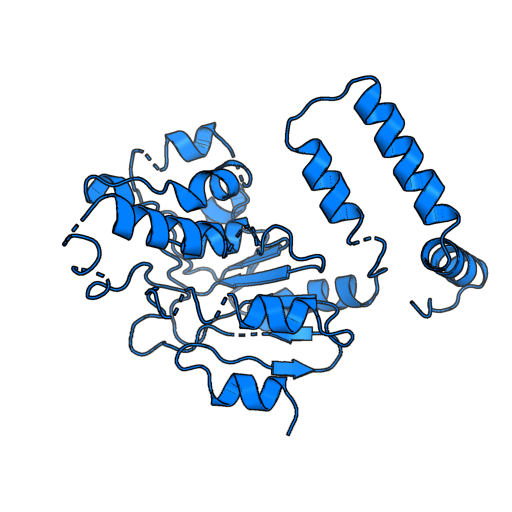 180 GLU A CA 1
ATOM 1346 C C . GLU A 1 202 ? -17.157 53.187 13.462 1.00 28.30 180 GLU A C 1
ATOM 1347 O O . GLU A 1 202 ? -16.227 52.946 14.255 1.00 22.66 180 GLU A O 1
ATOM 1353 N N . ARG A 1 203 ? -17.310 52.567 12.287 1.00 30.35 181 ARG A N 1
ATOM 1354 C CA . ARG A 1 203 ? -16.343 51.637 11.762 1.00 32.97 181 ARG A CA 1
ATOM 1355 C C . ARG A 1 203 ? -15.185 52.461 11.259 1.00 29.66 181 ARG A C 1
ATOM 1356 O O . ARG A 1 203 ? -15.392 53.576 10.827 1.00 28.51 181 ARG A O 1
ATOM 1364 N N . PHE A 1 204 ? -13.974 51.919 11.339 1.00 29.51 182 PHE A N 1
ATOM 1365 C CA . PHE A 1 204 ? -12.817 52.529 10.690 1.00 29.70 182 PHE A CA 1
ATOM 1366 C C . PHE A 1 204 ? -11.929 51.477 10.045 1.00 27.13 182 PHE A C 1
ATOM 1367 O O . PHE A 1 204 ? -12.077 50.288 10.350 1.00 24.60 182 PHE A O 1
ATOM 1375 N N . ASP A 1 205 ? -11.145 51.908 9.051 1.00 26.24 183 ASP A N 1
ATOM 1376 C CA . ASP A 1 205 ? -10.434 50.995 8.189 1.00 26.45 183 ASP A CA 1
ATOM 1377 C C . ASP A 1 205 ? -8.953 50.911 8.528 1.00 26.62 183 ASP A C 1
ATOM 1378 O O . ASP A 1 205 ? -8.494 51.489 9.493 1.00 25.91 183 ASP A O 1
ATOM 1383 N N . ALA A 1 206 ? -8.232 50.117 7.747 1.00 25.40 184 ALA A N 1
ATOM 1384 C CA . ALA A 1 206 ? -6.872 49.795 7.994 1.00 27.37 184 ALA A CA 1
ATOM 1385 C C . ALA A 1 206 ? -6.023 51.048 7.953 1.00 27.47 184 ALA A C 1
ATOM 1386 O O . ALA A 1 206 ? -5.119 51.226 8.761 1.00 21.60 184 ALA A O 1
ATOM 1388 N N . GLN A 1 207 ? -6.283 51.904 6.969 1.00 26.52 185 GLN A N 1
ATOM 1389 C CA . GLN A 1 207 ? -5.428 53.048 6.761 1.00 26.22 185 GLN A CA 1
ATOM 1390 C C . GLN A 1 207 ? -5.576 54.003 7.945 1.00 23.21 185 GLN A C 1
ATOM 1391 O O . GLN A 1 207 ? -4.622 54.578 8.403 1.00 23.36 185 GLN A O 1
ATOM 1397 N N . LYS A 1 208 ? -6.796 54.231 8.366 1.00 20.04 186 LYS A N 1
ATOM 1398 C CA . LYS A 1 208 ? -7.052 55.086 9.542 1.00 21.91 186 LYS A CA 1
ATOM 1399 C C . LYS A 1 208 ? -6.384 54.517 10.820 1.00 20.42 186 LYS A C 1
ATOM 1400 O O . LYS A 1 208 ? -5.814 55.252 11.609 1.00 20.88 186 LYS A O 1
ATOM 1406 N N . ALA A 1 209 ? -6.462 53.197 10.979 1.00 20.33 187 ALA A N 1
ATOM 1407 C CA . ALA A 1 209 ? -5.784 52.440 12.017 1.00 23.16 187 ALA A CA 1
ATOM 1408 C C . ALA A 1 209 ? -4.295 52.716 12.064 1.00 23.71 187 ALA A C 1
ATOM 1409 O O . ALA A 1 209 ? -3.676 52.897 13.151 1.00 20.23 187 ALA A O 1
ATOM 1411 N N . LEU A 1 210 ? -3.711 52.714 10.872 1.00 22.61 188 LEU A N 1
ATOM 1412 C CA . LEU A 1 210 ? -2.313 52.972 10.730 1.00 23.51 188 LEU A CA 1
ATOM 1413 C C . LEU A 1 210 ? -2.009 54.405 11.184 1.00 24.89 188 LEU A C 1
ATOM 1414 O O . LEU A 1 210 ? -1.054 54.599 11.947 1.00 24.29 188 LEU A O 1
ATOM 1419 N N . GLU A 1 211 ? -2.792 55.393 10.715 1.00 24.45 189 GLU A N 1
ATOM 1420 C CA . GLU A 1 211 ? -2.608 56.806 11.083 1.00 26.50 189 GLU A CA 1
ATOM 1421 C C . GLU A 1 211 ? -2.701 57.065 12.582 1.00 28.28 189 GLU A C 1
ATOM 1422 O O . GLU A 1 211 ? -1.965 57.878 13.129 1.00 28.79 189 GLU A O 1
ATOM 1428 N N . LEU A 1 212 ? -3.685 56.418 13.207 1.00 29.51 190 LEU A N 1
ATOM 1429 C CA . LEU A 1 212 ? -3.921 56.492 14.634 1.00 27.10 190 LEU A CA 1
ATOM 1430 C C . LEU A 1 212 ? -2.948 55.667 15.457 1.00 29.29 190 LEU A C 1
ATOM 1431 O O . LEU A 1 212 ? -2.917 55.760 16.717 1.00 24.07 190 LEU A O 1
ATOM 1436 N N . GLN A 1 213 ? -2.187 54.834 14.729 1.00 26.83 191 GLN A N 1
ATOM 1437 C CA . GLN A 1 213 ? -1.144 53.994 15.300 1.00 27.68 191 GLN A CA 1
ATOM 1438 C C . GLN A 1 213 ? -1.728 52.827 16.035 1.00 25.95 191 GLN A C 1
ATOM 1439 O O . GLN A 1 213 ? -1.036 52.207 16.786 1.00 30.80 191 GLN A O 1
ATOM 1445 N N . ILE A 1 214 ? -2.983 52.480 15.785 1.00 26.52 192 ILE A N 1
ATOM 1446 C CA . ILE A 1 214 ? -3.532 51.198 16.257 1.00 25.95 192 ILE A CA 1
ATOM 1447 C C . ILE A 1 214 ? -2.707 50.036 15.652 1.00 26.50 192 ILE A C 1
ATOM 1448 O O . ILE A 1 214 ? -2.432 49.008 16.319 1.00 23.15 192 ILE A O 1
ATOM 1453 N N . ILE A 1 215 ? -2.276 50.215 14.373 1.00 27.03 193 ILE A N 1
ATOM 1454 C CA . ILE A 1 215 ? -1.386 49.244 13.775 1.00 21.90 193 ILE A CA 1
ATOM 1455 C C . ILE A 1 215 ? -0.141 49.959 13.368 1.00 23.03 193 ILE A C 1
ATOM 1456 O O . ILE A 1 215 ? -0.125 51.181 13.373 1.00 21.66 193 ILE A O 1
ATOM 1461 N N . HIS A 1 216 ? 0.909 49.171 13.148 1.00 24.60 194 HIS A N 1
ATOM 1462 C CA . HIS A 1 216 ? 2.245 49.638 12.719 1.00 25.49 194 HIS A CA 1
ATOM 1463 C C . HIS A 1 216 ? 2.489 49.443 11.221 1.00 26.76 194 HIS A C 1
ATOM 1464 O O . HIS A 1 216 ? 3.290 50.149 10.651 1.00 27.81 194 HIS A O 1
ATOM 1471 N N . ASP A 1 217 ? 1.783 48.528 10.569 1.00 28.24 195 ASP A N 1
ATOM 1472 C CA . ASP A 1 217 ? 2.064 48.204 9.134 1.00 29.50 195 ASP A CA 1
ATOM 1473 C C . ASP A 1 217 ? 0.792 47.617 8.512 1.00 27.16 195 ASP A C 1
ATOM 1474 O O . ASP A 1 217 ? -0.049 47.054 9.225 1.00 23.92 195 ASP A O 1
ATOM 1479 N N . ILE A 1 218 ? 0.649 47.754 7.200 1.00 26.01 196 ILE A N 1
ATOM 1480 C CA . ILE A 1 218 ? -0.431 47.163 6.455 1.00 24.49 196 ILE A CA 1
ATOM 1481 C C . ILE A 1 218 ? 0.177 46.278 5.359 1.00 29.44 196 ILE A C 1
ATOM 1482 O O . ILE A 1 218 ? 1.003 46.736 4.556 1.00 31.05 196 ILE A O 1
ATOM 1487 N N . ASN A 1 219 ? -0.249 45.025 5.306 1.00 30.47 197 ASN A N 1
ATOM 1488 C CA . ASN A 1 219 ? 0.253 44.100 4.317 1.00 29.39 197 ASN A CA 1
ATOM 1489 C C . ASN A 1 219 ? -0.708 42.949 4.210 1.00 29.71 197 ASN A C 1
ATOM 1490 O O . ASN A 1 219 ? -1.033 42.296 5.220 1.00 28.21 197 ASN A O 1
ATOM 1495 N N . ASP A 1 220 ? -1.197 42.683 3.003 1.00 32.17 198 ASP A N 1
ATOM 1496 C CA . ASP A 1 220 ? -1.972 41.442 2.756 1.00 34.57 198 ASP A CA 1
ATOM 1497 C C . ASP A 1 220 ? -1.210 40.115 3.015 1.00 29.64 198 ASP A C 1
ATOM 1498 O O . ASP A 1 220 ? -1.811 39.077 3.198 1.00 29.07 198 ASP A O 1
ATOM 1503 N N . ASP A 1 221 ? 0.111 40.141 3.023 1.00 29.00 199 ASP A N 1
ATOM 1504 C CA . ASP A 1 221 ? 0.831 38.948 3.348 1.00 29.19 199 ASP A CA 1
ATOM 1505 C C . ASP A 1 221 ? 1.353 39.167 4.740 1.00 27.96 199 ASP A C 1
ATOM 1506 O O . ASP A 1 221 ? 2.423 39.725 4.913 1.00 27.12 199 ASP A O 1
ATOM 1511 N N . LEU A 1 222 ? 0.569 38.730 5.724 1.00 26.68 200 LEU A N 1
ATOM 1512 C CA . LEU A 1 222 ? 0.861 38.960 7.135 1.00 27.76 200 LEU A CA 1
ATOM 1513 C C . LEU A 1 222 ? 2.141 38.232 7.598 1.00 28.77 200 LEU A C 1
ATOM 1514 O O . LEU A 1 222 ? 2.916 38.802 8.369 1.00 27.86 200 LEU A O 1
ATOM 1519 N N . ASP A 1 223 ? 2.377 37.041 7.046 1.00 32.76 201 ASP A N 1
ATOM 1520 C CA . ASP A 1 223 ? 3.578 36.207 7.327 1.00 36.26 201 ASP A CA 1
ATOM 1521 C C . ASP A 1 223 ? 4.871 36.853 6.807 1.00 35.03 201 ASP A C 1
ATOM 1522 O O . ASP A 1 223 ? 5.811 37.027 7.543 1.00 37.99 201 ASP A O 1
ATOM 1527 N N . ALA A 1 224 ? 4.890 37.270 5.550 1.00 35.39 202 ALA A N 1
ATOM 1528 C CA . ALA A 1 224 ? 5.993 38.037 5.050 1.00 33.31 202 ALA A CA 1
ATOM 1529 C C . ALA A 1 224 ? 6.171 39.323 5.865 1.00 32.26 202 ALA A C 1
ATOM 1530 O O . ALA A 1 224 ? 7.295 39.723 6.145 1.00 29.80 202 ALA A O 1
ATOM 1532 N N . ALA A 1 225 ? 5.080 39.988 6.239 1.00 31.79 203 ALA A N 1
ATOM 1533 C CA . ALA A 1 225 ? 5.216 41.275 6.934 1.00 31.91 203 ALA A CA 1
ATOM 1534 C C . ALA A 1 225 ? 5.853 41.113 8.352 1.00 33.49 203 ALA A C 1
ATO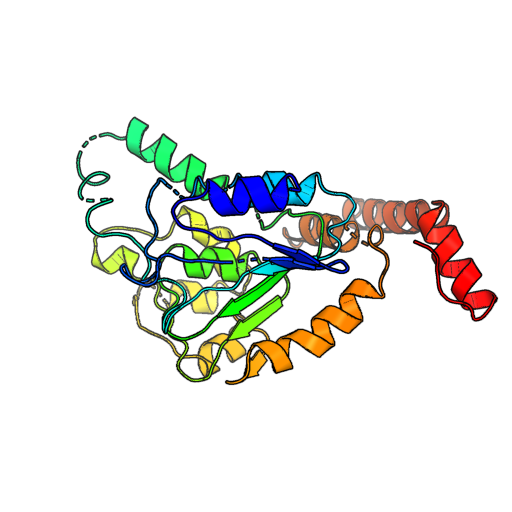M 1535 O O . ALA A 1 225 ? 6.569 42.031 8.830 1.00 29.80 203 ALA A O 1
ATOM 1537 N N . ALA A 1 226 ? 5.594 39.959 8.989 1.00 30.49 204 ALA A N 1
ATOM 1538 C CA . ALA A 1 226 ? 6.068 39.710 10.355 1.00 32.49 204 ALA A CA 1
ATOM 1539 C C . ALA A 1 226 ? 7.541 39.297 10.385 1.00 32.71 204 ALA A C 1
ATOM 1540 O O . ALA A 1 226 ? 8.226 39.512 11.384 1.00 30.94 204 ALA A O 1
ATOM 1542 N N . GLN A 1 227 ? 8.023 38.723 9.288 1.00 31.08 205 GLN A N 1
ATOM 1543 C CA . GLN A 1 227 ? 9.355 38.119 9.267 1.00 36.51 205 GLN A CA 1
ATOM 1544 C C . GLN A 1 227 ? 10.480 39.055 9.713 1.00 33.98 205 GLN A C 1
ATOM 1545 O O . GLN A 1 227 ? 11.266 38.707 10.575 1.00 31.19 205 GLN A O 1
ATOM 1551 N N . PRO A 1 228 ? 10.576 40.233 9.080 1.00 33.15 206 PRO A N 1
ATOM 1552 C CA . PRO A 1 228 ? 11.625 41.171 9.443 1.00 32.74 206 PRO A CA 1
ATOM 1553 C C . PRO A 1 228 ? 11.545 41.570 10.928 1.00 32.10 206 PRO A C 1
ATOM 1554 O O . PRO A 1 228 ? 12.571 41.703 11.550 1.00 32.95 206 PRO A O 1
ATOM 1558 N N . PHE A 1 229 ? 10.359 41.730 11.487 1.00 29.60 207 PHE A N 1
ATOM 1559 C CA . PHE A 1 229 ? 10.242 42.011 12.962 1.00 28.22 207 PHE A CA 1
ATOM 1560 C C . PHE A 1 229 ? 10.706 40.809 13.776 1.00 27.09 207 PHE A C 1
ATOM 1561 O O . PHE A 1 229 ? 11.453 40.954 14.750 1.00 25.82 207 PHE A O 1
ATOM 1569 N N . ILE A 1 230 ? 10.296 39.602 13.378 1.00 27.90 208 ILE A N 1
ATOM 1570 C CA . ILE A 1 230 ? 10.750 38.409 14.081 1.00 30.47 208 ILE A CA 1
ATOM 1571 C C . ILE A 1 230 ? 12.272 38.283 14.071 1.00 30.94 208 ILE A C 1
ATOM 1572 O O . ILE A 1 230 ? 12.889 38.088 15.111 1.00 29.81 208 ILE A O 1
ATOM 1577 N N . ASP A 1 231 ? 12.861 38.407 12.893 1.00 31.29 209 ASP A N 1
ATOM 1578 C CA . ASP A 1 231 ? 14.331 38.461 12.766 1.00 32.02 209 ASP A CA 1
ATOM 1579 C C . ASP A 1 231 ? 14.993 39.514 13.664 1.00 27.86 209 ASP A C 1
ATOM 1580 O O . ASP A 1 231 ? 16.010 39.217 14.296 1.00 29.55 209 ASP A O 1
ATOM 1585 N N . ALA A 1 232 ? 14.438 40.721 13.744 1.00 24.16 210 ALA A N 1
ATOM 1586 C CA . ALA A 1 232 ? 15.094 41.747 14.519 1.00 24.38 210 ALA A CA 1
ATOM 1587 C C . ALA A 1 232 ? 14.994 41.346 16.042 1.00 28.23 210 ALA A C 1
ATOM 1588 O O . ALA A 1 232 ? 15.966 41.388 16.766 1.00 29.23 210 ALA A O 1
ATOM 1590 N N . LEU A 1 233 ? 13.833 40.864 16.450 1.00 27.52 211 LEU A N 1
ATOM 1591 C CA .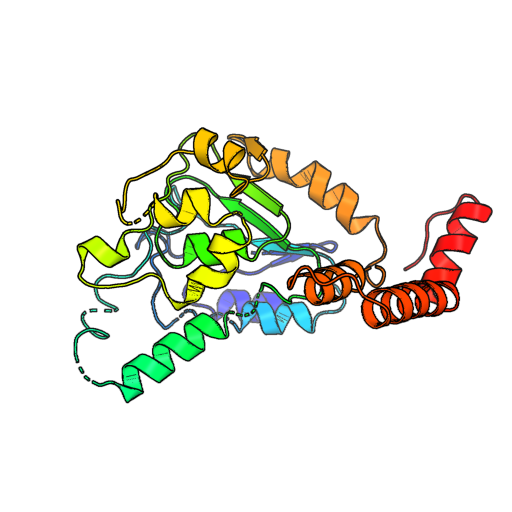 LEU A 1 233 ? 13.525 40.593 17.843 1.00 30.03 211 LEU A CA 1
ATOM 1592 C C . LEU A 1 233 ? 14.295 39.391 18.402 1.00 33.98 211 LEU A C 1
ATOM 1593 O O . LEU A 1 233 ? 14.835 39.470 19.497 1.00 36.63 211 LEU A O 1
ATOM 1598 N N . LEU A 1 234 ? 14.444 38.327 17.612 1.00 34.67 212 LEU A N 1
ATOM 1599 C CA . LEU A 1 234 ? 15.240 37.181 18.040 1.00 35.18 212 LEU A CA 1
ATOM 1600 C C . LEU A 1 234 ? 16.711 37.520 18.184 1.00 38.03 212 LEU A C 1
ATOM 1601 O O . LEU A 1 234 ? 17.396 36.859 18.953 1.00 35.51 212 LEU A O 1
ATOM 1606 N N . SER A 1 235 ? 17.197 38.532 17.451 1.00 36.05 213 SER A N 1
ATOM 1607 C CA . SER A 1 235 ? 18.587 38.972 17.591 1.00 37.51 213 SER A CA 1
ATOM 1608 C C . SER A 1 235 ? 18.889 39.709 18.879 1.00 32.73 213 SER A C 1
ATOM 1609 O O . SER A 1 235 ? 20.039 39.784 19.274 1.00 35.65 213 SER A O 1
ATOM 1612 N N . ASN A 1 236 ? 17.892 40.313 19.507 1.00 29.22 214 ASN A N 1
ATOM 1613 C CA . ASN A 1 236 ? 18.177 41.284 20.592 1.00 27.82 214 ASN A CA 1
ATOM 1614 C C . ASN A 1 236 ? 18.173 40.658 21.965 1.00 24.24 214 ASN A C 1
ATOM 1615 O O . ASN A 1 236 ? 17.665 39.573 22.169 1.00 23.77 214 ASN A O 1
ATOM 1620 N N . SER A 1 237 ? 18.670 41.403 22.942 1.00 25.20 215 SER A N 1
ATOM 1621 C CA . SER A 1 237 ? 18.732 40.899 24.330 1.00 24.93 215 SER A CA 1
ATOM 1622 C C . SER A 1 237 ? 17.378 40.623 24.951 1.00 23.71 215 SER A C 1
ATOM 1623 O O . SER A 1 237 ? 16.605 41.540 25.193 1.00 27.37 215 SER A O 1
ATOM 1626 N N . PRO A 1 238 ? 17.087 39.364 25.260 1.00 24.98 216 PRO A N 1
ATOM 1627 C CA . PRO A 1 238 ? 15.843 39.138 26.038 1.00 27.16 216 PRO A CA 1
ATOM 1628 C C . PRO A 1 238 ? 15.706 39.994 27.293 1.00 28.67 216 PRO A C 1
ATOM 1629 O O . PRO A 1 238 ? 14.587 40.559 27.583 1.00 27.73 216 PRO A O 1
ATOM 1633 N N . GLN A 1 239 ? 16.794 40.085 28.065 1.00 27.16 217 GLN A N 1
ATOM 1634 C CA . GLN A 1 239 ? 16.727 40.927 29.269 1.00 29.54 217 GLN A CA 1
ATOM 1635 C C . GLN A 1 239 ? 16.512 42.410 28.959 1.00 26.95 217 GLN A C 1
ATOM 1636 O O . GLN A 1 239 ? 15.746 43.083 29.661 1.00 26.21 217 GLN A O 1
ATOM 1642 N N . GLY A 1 240 ? 17.241 42.929 27.962 1.00 25.45 218 GLY A N 1
ATOM 1643 C CA . GLY A 1 240 ? 17.127 44.318 27.600 1.00 25.89 218 GLY A CA 1
ATOM 1644 C C . GLY A 1 240 ? 15.720 44.666 27.111 1.00 26.03 218 GLY A C 1
ATOM 1645 O O . GLY A 1 240 ? 15.145 45.707 27.489 1.00 27.60 218 GLY A O 1
ATOM 1654 N N . ALA A 1 242 ? 12.947 42.992 27.888 1.00 22.40 220 ALA A N 1
ATOM 1655 C CA . ALA A 1 242 ? 12.056 42.993 29.103 1.00 20.20 220 ALA A CA 1
ATOM 1656 C C . ALA A 1 242 ? 12.177 44.250 29.907 1.00 20.68 220 ALA A C 1
ATOM 1657 O O . ALA A 1 242 ? 11.181 44.803 30.409 1.00 22.42 220 ALA A O 1
ATOM 1659 N N . TRP A 1 243 ? 13.407 44.743 30.046 1.00 24.93 221 TRP A N 1
ATOM 1660 C CA . TRP A 1 243 ? 13.617 46.004 30.787 1.00 24.61 221 TRP A CA 1
ATOM 1661 C C . TRP A 1 243 ? 13.112 47.227 30.056 1.00 22.47 221 TRP A C 1
ATOM 1662 O O . TRP A 1 243 ? 12.705 48.166 30.702 1.00 19.05 221 TRP A O 1
ATOM 1673 N N . VAL A 1 244 ? 13.135 47.223 28.694 1.00 25.83 222 VAL A N 1
ATOM 1674 C CA . VAL A 1 244 ? 12.603 48.322 27.907 1.00 23.02 222 VAL A CA 1
ATOM 1675 C C . VAL A 1 244 ? 11.158 48.402 28.262 1.00 21.92 222 VAL A C 1
ATOM 1676 O O . VAL A 1 244 ? 10.652 49.468 28.478 1.00 25.75 222 VAL A O 1
ATOM 1680 N N . LYS A 1 245 ? 10.475 47.257 28.318 1.00 23.04 223 LYS A N 1
ATOM 1681 C CA . LYS A 1 245 ? 9.049 47.262 28.554 1.00 26.15 223 LYS A CA 1
ATOM 1682 C C . LYS A 1 245 ? 8.682 47.775 29.964 1.00 23.83 223 LYS A C 1
ATOM 1683 O O . LYS A 1 245 ? 7.709 48.496 30.045 1.00 22.76 223 LYS A O 1
ATOM 1689 N N . CYS A 1 246 ? 9.436 47.425 31.020 1.00 22.34 224 CYS A N 1
ATOM 1690 C CA . CYS A 1 246 ? 9.071 47.844 32.382 1.00 23.63 224 CYS A CA 1
ATOM 1691 C C . CYS A 1 246 ? 9.319 49.300 32.420 1.00 23.49 224 CYS A C 1
ATOM 1692 O O . CYS A 1 246 ? 8.564 50.040 32.997 1.00 27.63 224 CYS A O 1
ATOM 1695 N N . LEU A 1 247 ? 10.395 49.732 31.772 1.00 28.70 225 LEU A N 1
ATOM 1696 C CA . LEU A 1 247 ? 10.782 51.139 31.807 1.00 28.26 225 LEU A CA 1
ATOM 1697 C C . LEU A 1 247 ? 9.710 51.999 31.144 1.00 26.05 225 LEU A C 1
ATOM 1698 O O . LEU A 1 247 ? 9.218 52.960 31.715 1.00 23.05 225 LEU A O 1
ATOM 1703 N N . LEU A 1 248 ? 9.342 51.666 29.912 1.00 25.26 226 LEU A N 1
ATOM 1704 C CA . LEU A 1 248 ? 8.195 52.354 29.271 1.00 23.07 226 LEU A CA 1
ATOM 1705 C C . LEU A 1 248 ? 6.937 52.337 30.139 1.00 21.89 226 LEU A C 1
ATOM 1706 O O . LEU A 1 248 ? 6.178 53.306 30.219 1.00 20.05 226 LEU A O 1
ATOM 1711 N N . SER A 1 249 ? 6.659 51.209 30.746 1.00 23.85 227 SER A N 1
ATOM 1712 C CA . SER A 1 249 ? 5.534 51.156 31.737 1.00 26.70 227 SER A CA 1
ATOM 1713 C C . SER A 1 249 ? 5.658 52.231 32.813 1.00 25.91 227 SER A C 1
ATOM 1714 O O . SER A 1 249 ? 4.739 52.962 33.052 1.00 25.76 227 SER A O 1
ATOM 1717 N N . SER A 1 250 ? 6.832 52.349 33.407 1.00 29.13 228 SER A N 1
ATOM 1718 C CA . SER A 1 250 ? 7.061 53.316 34.480 1.00 30.72 228 SER A CA 1
ATOM 1719 C C . SER A 1 250 ? 6.894 54.758 34.022 1.00 31.08 228 SER A C 1
ATOM 1720 O O . SER A 1 250 ? 6.695 55.625 34.865 1.00 29.85 228 SER A O 1
ATOM 1723 N N . LEU A 1 251 ? 6.964 55.006 32.700 1.00 27.78 229 LEU A N 1
ATOM 1724 C CA . LEU A 1 251 ? 6.895 56.350 32.152 1.00 26.38 229 LEU A CA 1
ATOM 1725 C C . LEU A 1 251 ? 5.484 56.767 31.650 1.00 27.81 229 LEU A C 1
ATOM 1726 O O . LEU A 1 251 ? 5.282 57.917 31.289 1.00 26.91 229 LEU A O 1
ATOM 1731 N N . GLU A 1 252 ? 4.526 55.840 31.673 1.00 26.25 230 GLU A N 1
ATOM 1732 C CA . GLU A 1 252 ? 3.174 56.031 31.121 1.00 27.64 230 GLU A CA 1
ATOM 1733 C C . GLU A 1 252 ? 2.438 57.220 31.633 1.00 26.53 230 GLU A C 1
ATOM 1734 O O . GLU A 1 252 ? 1.624 57.788 30.890 1.00 27.34 230 GLU A O 1
ATOM 1740 N N . ASP A 1 253 ? 2.686 57.570 32.904 1.00 26.33 231 ASP A N 1
ATOM 1741 C CA . ASP A 1 253 ? 2.086 58.737 33.517 1.00 26.23 231 ASP A CA 1
ATOM 1742 C C . ASP A 1 253 ? 2.538 60.114 32.981 1.00 25.56 231 ASP A C 1
ATOM 1743 O O . ASP A 1 253 ? 1.833 61.108 33.168 1.00 31.60 231 ASP A O 1
ATOM 1748 N N . GLY A 1 254 ? 3.693 60.192 32.353 1.00 23.90 232 GLY A N 1
ATOM 1749 C CA . GLY A 1 254 ? 4.132 61.422 31.719 1.00 24.77 232 GLY A CA 1
ATOM 1750 C C . GLY A 1 254 ? 4.980 62.277 32.618 1.00 25.57 232 GLY A C 1
ATOM 1751 O O . GLY A 1 254 ? 5.491 63.294 32.203 1.00 24.67 232 GLY A O 1
ATOM 1752 N N . VAL A 1 255 ? 5.187 61.828 33.847 1.00 26.70 233 VAL A N 1
ATOM 1753 C CA . VAL A 1 255 ? 5.950 62.605 34.801 1.00 29.01 233 VAL A CA 1
ATOM 1754 C C . VAL A 1 255 ? 7.402 62.444 34.417 1.00 27.84 233 VAL A C 1
ATOM 1755 O O . VAL A 1 255 ? 7.817 61.345 34.023 1.00 29.73 233 VAL A O 1
ATOM 1759 N N . ILE A 1 256 ? 8.134 63.555 34.480 1.00 26.26 234 ILE A N 1
ATOM 1760 C CA . ILE A 1 256 ? 9.573 63.609 34.304 1.00 25.61 234 ILE A CA 1
ATOM 1761 C C . ILE A 1 256 ? 10.042 64.525 35.439 1.00 28.31 234 ILE A C 1
ATOM 1762 O O . ILE A 1 256 ? 10.082 65.729 35.253 1.00 27.20 234 ILE A O 1
ATOM 1767 N N . ASP A 1 257 ? 10.336 63.945 36.605 1.00 30.47 235 ASP A N 1
ATOM 1768 C CA . ASP A 1 257 ? 10.781 64.704 37.772 1.00 32.75 235 ASP A CA 1
ATOM 1769 C C . ASP A 1 257 ? 12.093 64.081 38.282 1.00 36.13 235 ASP A C 1
ATOM 1770 O O . ASP A 1 257 ? 12.694 63.221 37.587 1.00 36.52 235 ASP A O 1
ATOM 1775 N N . GLN A 1 258 ? 12.540 64.468 39.488 1.00 37.84 236 GLN A N 1
ATOM 1776 C CA . GLN A 1 258 ? 13.787 63.914 40.045 1.00 35.63 236 GLN A CA 1
ATOM 1777 C C . GLN A 1 258 ? 13.781 62.418 40.116 1.00 30.04 236 GLN A C 1
ATOM 1778 O O . GLN A 1 258 ? 14.787 61.778 39.810 1.00 33.94 236 GLN A O 1
ATOM 1784 N N . ASN A 1 259 ? 12.673 61.842 40.540 1.00 28.62 237 ASN A N 1
ATOM 1785 C CA . ASN A 1 259 ? 12.599 60.393 40.694 1.00 32.03 237 ASN A CA 1
ATOM 1786 C C . ASN A 1 259 ? 12.698 59.685 39.337 1.00 30.36 237 ASN A C 1
ATOM 1787 O O . ASN A 1 259 ? 13.306 58.609 39.218 1.00 30.99 237 ASN A O 1
ATOM 1792 N N . THR A 1 260 ? 12.125 60.292 38.305 1.00 27.69 238 THR A N 1
ATOM 1793 C CA . THR A 1 260 ? 12.249 59.693 36.939 1.00 29.46 238 THR A CA 1
ATOM 1794 C C . THR A 1 260 ? 13.735 59.590 36.570 1.00 26.00 238 THR A C 1
ATOM 1795 O O . THR A 1 260 ? 14.258 58.543 36.142 1.00 23.08 238 THR A O 1
ATOM 1799 N N . LEU A 1 261 ? 14.407 60.706 36.768 1.00 28.20 239 LEU A N 1
ATOM 1800 C CA . LEU A 1 261 ? 15.833 60.835 36.511 1.00 29.56 239 LEU A CA 1
ATOM 1801 C C . LEU A 1 261 ? 16.683 59.839 37.295 1.00 32.50 239 LEU A C 1
ATOM 1802 O O . LEU A 1 261 ? 17.559 59.172 36.724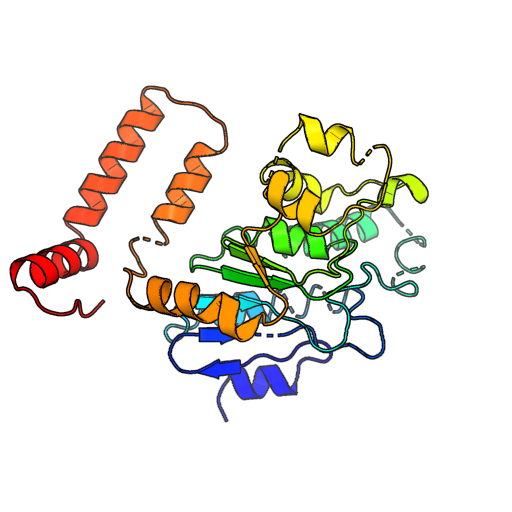 1.00 30.71 239 LEU A O 1
ATOM 1807 N N . ASP A 1 262 ? 16.378 59.685 38.582 1.00 34.16 240 ASP A N 1
ATOM 1808 C CA . ASP A 1 262 ? 17.105 58.765 39.445 1.00 34.58 240 ASP A CA 1
ATOM 1809 C C . ASP A 1 262 ? 16.892 57.282 39.051 1.00 32.80 240 ASP A C 1
ATOM 1810 O O . ASP A 1 262 ? 17.846 56.470 38.994 1.00 27.65 240 ASP A O 1
ATOM 1815 N N . HIS A 1 263 ? 15.631 56.963 38.766 1.00 32.33 241 HIS A N 1
ATOM 1816 C CA . HIS A 1 263 ? 15.231 55.639 38.355 1.00 32.78 241 HIS A CA 1
ATOM 1817 C C . HIS A 1 263 ? 15.801 55.267 36.955 1.00 32.39 241 HIS A C 1
ATOM 1818 O O . HIS A 1 263 ? 16.386 54.192 36.790 1.00 30.87 241 HIS A O 1
ATOM 1825 N N . THR A 1 264 ? 15.670 56.128 35.955 1.00 29.18 242 THR A N 1
ATOM 1826 C CA . THR A 1 264 ? 16.306 55.807 34.626 1.00 29.92 242 THR A CA 1
ATOM 1827 C C . THR A 1 264 ? 17.814 55.605 34.723 1.00 30.24 242 THR A C 1
ATOM 1828 O O . THR A 1 264 ? 18.371 54.692 34.078 1.00 28.43 242 THR A O 1
ATOM 1832 N N . SER A 1 265 ? 18.465 56.427 35.554 1.00 29.79 243 SER A N 1
ATOM 1833 C CA . SER A 1 265 ? 19.924 56.322 35.754 1.00 33.65 243 SER A CA 1
ATOM 1834 C C . SER A 1 265 ? 20.303 55.021 36.473 1.00 27.96 243 SER A C 1
ATOM 1835 O O . SER A 1 265 ? 21.241 54.356 36.085 1.00 29.11 243 SER A O 1
ATOM 1838 N N . GLU A 1 266 ? 19.501 54.624 37.454 1.00 29.06 244 GLU A N 1
ATOM 1839 C CA . GLU A 1 266 ? 19.697 53.358 38.134 1.00 30.37 244 GLU A CA 1
ATOM 1840 C C . GLU A 1 266 ? 19.471 52.171 37.198 1.00 32.21 244 GLU A C 1
ATOM 1841 O O . GLU A 1 266 ? 20.269 51.233 37.231 1.00 37.88 244 GLU A O 1
ATOM 1847 N N . ARG A 1 267 ? 18.434 52.201 36.341 1.00 32.68 245 ARG A N 1
ATOM 1848 C CA . ARG A 1 267 ? 18.233 51.104 35.375 1.00 31.16 245 ARG A CA 1
ATOM 1849 C C . ARG A 1 267 ? 19.435 50.892 34.438 1.00 27.84 245 ARG A C 1
ATOM 1850 O O . ARG A 1 267 ? 19.907 49.768 34.291 1.00 24.33 245 ARG A O 1
ATOM 1858 N N . ILE A 1 268 ? 19.896 51.931 33.767 1.00 27.56 246 ILE A N 1
ATOM 1859 C CA . ILE A 1 268 ? 21.025 51.747 32.832 1.00 29.92 246 ILE A CA 1
ATOM 1860 C C . ILE A 1 268 ? 22.285 51.243 33.568 1.00 31.20 246 ILE A C 1
ATOM 1861 O O . ILE A 1 268 ? 22.929 50.290 33.134 1.00 30.22 246 ILE A O 1
ATOM 1866 N N . ALA A 1 269 ? 22.574 51.824 34.722 1.00 31.27 247 ALA A N 1
ATOM 1867 C CA . ALA A 1 269 ? 23.747 51.421 35.504 1.00 29.87 247 ALA A CA 1
ATOM 1868 C C . ALA A 1 269 ? 23.670 49.960 35.880 1.00 31.87 247 ALA A C 1
ATOM 1869 O O . ALA A 1 269 ? 24.638 49.209 35.667 1.00 33.00 247 ALA A O 1
ATOM 1871 N N . ARG A 1 270 ? 22.517 49.528 36.402 1.00 34.10 248 ARG A N 1
ATOM 1872 C CA . ARG A 1 270 ? 22.296 48.096 36.685 1.00 31.85 248 ARG A CA 1
ATOM 1873 C C . ARG A 1 270 ? 22.446 47.186 35.543 1.00 30.64 248 ARG A C 1
ATOM 1874 O O . ARG A 1 270 ? 23.018 46.145 35.707 1.00 26.76 248 ARG A O 1
ATOM 1882 N N . ILE A 1 271 ? 21.788 47.449 34.422 1.00 29.63 249 ILE A N 1
ATOM 1883 C CA . ILE A 1 271 ? 21.889 46.420 33.364 1.00 32.96 249 ILE A CA 1
ATOM 1884 C C . ILE A 1 271 ? 23.318 46.309 32.881 1.00 26.70 249 ILE A C 1
ATOM 1885 O O . ILE A 1 271 ? 23.754 45.210 32.652 1.00 31.21 249 ILE A O 1
ATOM 1890 N N . ARG A 1 272 ? 24.004 47.437 32.730 1.00 27.37 250 ARG A N 1
ATOM 1891 C CA . ARG A 1 272 ? 25.400 47.485 32.210 1.00 31.26 250 ARG A CA 1
ATOM 1892 C C . ARG A 1 272 ? 26.361 46.567 32.940 1.00 31.57 250 ARG A C 1
ATOM 1893 O O . ARG A 1 272 ? 27.309 46.096 32.326 1.00 28.71 250 ARG A O 1
ATOM 1901 N N . VAL A 1 273 ? 26.162 46.433 34.269 1.00 31.09 251 VAL A N 1
ATOM 1902 C CA . VAL A 1 273 ? 26.996 45.581 35.089 1.00 35.48 251 VAL A CA 1
ATOM 1903 C C . VAL A 1 273 ? 26.435 44.168 35.148 1.00 37.32 251 VAL A C 1
ATOM 1904 O O . VAL A 1 273 ? 27.168 43.259 35.510 1.00 33.95 251 VAL A O 1
ATOM 1908 N N . SER A 1 274 ? 25.153 43.978 34.812 1.00 35.89 252 SER A N 1
ATOM 1909 C CA . SER A 1 274 ? 24.603 42.617 34.671 1.00 33.39 252 SER A CA 1
ATOM 1910 C C . SER A 1 274 ? 25.437 41.722 33.728 1.00 33.12 252 SER A C 1
ATOM 1911 O O . SER A 1 274 ? 26.169 42.197 32.821 1.00 29.71 252 SER A O 1
ATOM 1914 N N . GLU A 1 275 ? 25.293 40.413 33.928 1.00 31.22 253 GLU A N 1
ATOM 1915 C CA . GLU A 1 275 ? 25.935 39.418 33.077 1.00 36.09 253 GLU A CA 1
ATOM 1916 C C . GLU A 1 275 ? 25.576 39.570 31.596 1.00 33.03 253 GLU A C 1
ATOM 1917 O O . GLU A 1 275 ? 26.400 39.420 30.698 1.00 31.40 253 GLU A O 1
ATOM 1923 N N . GLU A 1 276 ? 24.306 39.856 31.399 1.00 32.34 254 GLU A N 1
ATOM 1924 C CA . GLU A 1 276 ? 23.676 40.007 30.112 1.00 34.51 254 GLU A CA 1
ATOM 1925 C C . GLU A 1 276 ? 24.148 41.295 29.447 1.00 30.42 254 GLU A C 1
ATOM 1926 O O . GLU A 1 276 ? 24.598 41.278 28.280 1.00 29.27 254 GLU A O 1
ATOM 1932 N N . GLY A 1 277 ? 24.062 42.409 30.179 1.00 28.25 255 GLY A N 1
ATOM 1933 C CA . GLY A 1 277 ? 24.694 43.678 29.767 1.00 26.22 255 GLY A CA 1
ATOM 1934 C C . GLY A 1 277 ? 26.158 43.496 29.409 1.00 27.25 255 GLY A C 1
ATOM 1935 O O . GLY A 1 277 ? 26.635 43.907 28.327 1.00 31.47 255 GLY A O 1
ATOM 1936 N N . GLN A 1 278 ? 26.880 42.791 30.277 1.00 28.42 256 GLN A N 1
ATOM 1937 C CA . GLN A 1 278 ? 28.292 42.563 30.059 1.00 28.64 256 GLN A CA 1
ATOM 1938 C C . GLN A 1 278 ? 28.517 41.722 28.803 1.00 26.36 256 GLN A C 1
ATOM 1939 O O . GLN A 1 278 ? 29.418 42.002 28.077 1.00 25.01 256 GLN A O 1
ATOM 1945 N N . GLU A 1 279 ? 27.693 40.724 28.568 1.00 27.72 257 GLU A N 1
ATOM 1946 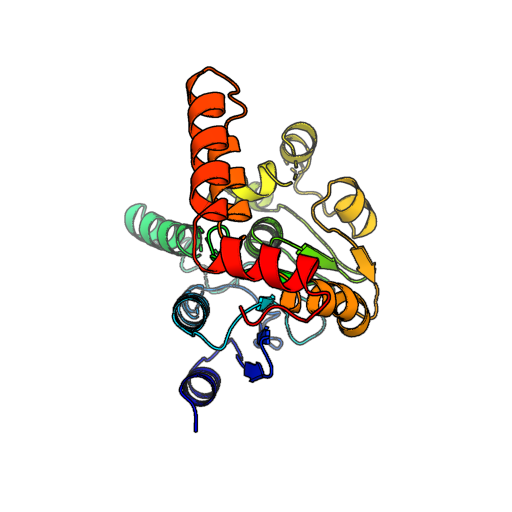C CA . GLU A 1 279 ? 27.881 39.848 27.410 1.00 32.45 257 GLU A CA 1
ATOM 1947 C C . GLU A 1 279 ? 27.541 40.596 26.125 1.00 33.70 257 GLU A C 1
ATOM 1948 O O . GLU A 1 279 ? 28.258 40.465 25.121 1.00 35.58 257 GLU A O 1
ATOM 1954 N N . GLY A 1 280 ? 26.480 41.400 26.154 1.00 34.17 258 GLY A N 1
ATOM 1955 C CA . GLY A 1 280 ? 26.144 42.203 24.975 1.00 37.55 258 GLY A CA 1
ATOM 1956 C C . GLY A 1 280 ? 27.300 43.111 24.575 1.00 38.19 258 GLY A C 1
ATOM 1957 O O . GLY A 1 280 ? 27.677 43.186 23.396 1.00 35.66 258 GLY A O 1
ATOM 1958 N N . LEU A 1 281 ? 27.896 43.778 25.559 1.00 38.80 259 LEU A N 1
ATOM 1959 C CA . LEU A 1 281 ? 29.025 44.666 25.277 1.00 42.35 259 LEU A CA 1
ATOM 1960 C C . LEU A 1 281 ? 30.237 43.943 24.769 1.00 41.06 259 LEU A C 1
ATOM 1961 O O . LEU A 1 281 ? 30.827 44.356 23.784 1.00 42.97 259 LEU A O 1
ATOM 1966 N N . ASN A 1 282 ? 30.636 42.884 25.460 1.00 41.77 260 ASN A N 1
ATOM 1967 C CA . ASN A 1 282 ? 31.807 42.086 25.021 1.00 45.04 260 ASN A CA 1
ATOM 1968 C C . ASN A 1 282 ? 31.706 41.476 23.604 1.00 42.53 260 ASN A C 1
ATOM 1969 O O . ASN A 1 282 ? 32.680 41.493 22.845 1.00 38.00 260 ASN A O 1
ATOM 1974 N N . ALA A 1 283 ? 30.530 40.941 23.279 1.00 40.90 261 ALA A N 1
ATOM 1975 C CA . ALA A 1 283 ? 30.256 40.392 21.957 1.00 44.67 261 ALA A CA 1
ATOM 1976 C C . ALA A 1 283 ? 30.497 41.474 20.898 1.00 42.62 261 ALA A C 1
ATOM 1977 O O . ALA A 1 283 ? 31.193 41.247 19.909 1.00 40.40 261 ALA A O 1
ATOM 1979 N N . PHE A 1 284 ? 29.924 42.651 21.117 1.00 40.96 262 PHE A N 1
ATOM 1980 C CA . PHE A 1 284 ? 30.139 43.804 20.225 1.00 40.17 262 PHE A CA 1
ATOM 1981 C C . PHE A 1 284 ? 31.626 44.190 20.140 1.00 40.76 262 PHE A C 1
ATOM 1982 O O . PHE A 1 284 ? 32.149 44.350 19.044 1.00 32.40 262 PHE A O 1
ATOM 1990 N N . PHE A 1 285 ? 32.316 44.355 21.280 1.00 44.23 263 PHE A N 1
ATOM 1991 C CA . PHE A 1 285 ? 33.751 44.683 21.205 1.00 42.73 263 PHE A CA 1
ATOM 1992 C C . PHE A 1 285 ? 34.496 43.604 20.439 1.00 42.29 263 PHE A C 1
ATOM 1993 O O . PHE A 1 285 ? 35.352 43.934 19.622 1.00 39.45 263 PHE A O 1
ATOM 2001 N N . GLU A 1 286 ? 34.171 42.332 20.708 1.00 40.12 264 GLU A N 1
ATOM 2002 C CA . GLU A 1 286 ? 34.885 41.206 20.096 1.00 40.24 264 GLU A CA 1
ATOM 2003 C C . GLU A 1 286 ? 34.373 40.858 18.699 1.00 38.23 264 GLU A C 1
ATOM 2004 O O . GLU A 1 286 ? 34.879 39.948 18.079 1.00 35.66 264 GLU A O 1
ATOM 2010 N N . LYS A 1 287 ? 33.387 41.608 18.212 1.00 44.11 265 LYS A N 1
ATOM 2011 C CA . LYS A 1 287 ? 32.802 41.445 16.882 1.00 45.05 265 LYS A CA 1
ATOM 2012 C C . LYS A 1 287 ? 32.278 40.063 16.678 1.00 49.06 265 LYS A C 1
ATOM 2013 O O . LYS A 1 287 ? 32.482 39.490 15.606 1.00 56.04 265 LYS A O 1
ATOM 2019 N N . ARG A 1 288 ? 31.657 39.511 17.715 1.00 45.04 266 ARG A N 1
ATOM 2020 C CA . ARG A 1 288 ? 31.079 38.172 17.676 1.00 41.89 266 ARG A CA 1
ATOM 2021 C C . ARG A 1 288 ? 29.604 38.302 18.041 1.00 45.07 266 ARG A C 1
ATOM 2022 O O . ARG A 1 288 ? 29.189 39.350 18.552 1.00 43.52 266 ARG A O 1
ATOM 2030 N N . SER A 1 289 ? 28.840 37.238 17.773 1.00 48.35 267 SER A N 1
ATOM 2031 C CA . SER A 1 289 ? 27.464 37.066 18.250 1.00 51.87 267 SER A CA 1
ATOM 2032 C C . SER A 1 289 ? 27.337 36.887 19.794 1.00 50.58 267 SER A C 1
ATOM 2033 O O . SER A 1 289 ? 28.066 36.096 20.411 1.00 46.18 267 SER A O 1
ATOM 2036 N N . PRO A 1 290 ? 26.422 37.666 20.421 1.00 52.13 268 PRO A N 1
ATOM 2037 C CA . PRO A 1 290 ? 26.106 37.490 21.832 1.00 52.97 268 PRO A CA 1
ATOM 2038 C C . PRO A 1 290 ? 25.470 36.141 22.062 1.00 46.65 268 PRO A C 1
ATOM 2039 O O . PRO A 1 290 ? 24.664 35.709 21.264 1.00 44.98 268 PRO A O 1
ATOM 2043 N N . GLN A 1 291 ? 25.872 35.483 23.128 1.00 48.66 269 GLN A N 1
ATOM 2044 C CA . GLN A 1 291 ? 25.229 34.266 23.595 1.00 51.51 269 GLN A CA 1
ATOM 2045 C C . GLN A 1 291 ? 24.437 34.753 24.790 1.00 47.88 269 GLN A C 1
ATOM 2046 O O . GLN A 1 291 ? 24.987 34.885 25.875 1.00 47.81 269 GLN A O 1
ATOM 2052 N N . TRP A 1 292 ? 23.157 35.032 24.570 1.00 50.69 270 TRP A N 1
ATOM 2053 C CA . TRP A 1 292 ? 22.300 35.729 25.530 1.00 51.76 270 TRP A CA 1
ATOM 2054 C C . TRP A 1 292 ? 22.010 34.946 26.821 1.00 57.86 270 TRP A C 1
ATOM 2055 O O . TRP A 1 292 ? 21.596 33.792 26.771 1.00 60.38 270 TRP A O 1
#

Secondary structure (DSSP, 8-state):
--HHHHHHHH-SSB---EETTEE--B--GGGTT-B-------HHHHHHHH-TT-SEEEE-BSSS-SB-SB-S---TTT--HHHHHHHHHHHHH---TT-SS-EEEEE-SBB-THHHHHHHHSSEEEE-TT-BEE--GGGGT---TTTHHHHHH--HHHHHH-----EE-HHHHHHHTS-SEE-S-HHHHHHHHHHHHHHS-S---HHHHHHHHHTT---SHHHHHHHHHHHHHHHHSHHHHHHHHHHHTTS----

Sequence (255 aa):
ATQTEILDQQLHYLSCTLNGGVAQVLDRSDKHNAFDEVISEIQVLEHFKRNEQCQILLLKANGKNFSAGADLNWRKQAKDFEQNLADANELARLSLDKFPKPTITLVQGAAFGGALGLICCSDIAIANERASFCLSEVKLGLIPAVISPYVTRAGQRAARRYLTAERFDAQKALELQIIHDINDDLDAAAQPFIDALLSNSPQGAWVKCLLSSLEDGVIDQNTLDHTSERIARIRVSEEGQEGLNAFFEKRSPQW

Radius of gyration: 19.59 Å; Cα contacts (8 Å, |Δi|>4): 392; chains: 1; bounding box: 64×50×38 Å

CATH classification: 3.90.226.10

InterPro domains:
  IPR001753 Enoyl-CoA hydratase/isomerase-like domain [PF00378] (24-270)
  IPR029045 ClpP/crotonase-like domain superfamily [SSF52096] (15-271)
  IPR051683 Enoyl-CoA Hydratase/Isomerase Domain-Containing Protein [PTHR42964] (15-272)

Foldseek 3Di:
DDPLVVLQVVLDQFHWDADDQEIEEGRPVVQQSEDAPSLVSCVVLVVLLPDPSHQEYEYYYDDQFGHLYHRPVSVVCVPDDVVVVVSLVSLLVNVCLLRLHAYEYEGGAEQEHSSLLNLLSHPAYEYEFNHKYWQAQVVVVGGSPSSVVSNCLLDDVVVVVSVVRDMDTDVVCCVSNSHVYYDPVRVVVCVVVVVVSVQDQSVVSLVSVLVVVCSVVDDDVVNVVVVVVVVVVVCPDPSVVQVVVCVVVVHRGPD

Nearest PDB structures (foldseek):
  4kpk-assembly1_A  TM=1.003E+00  e=4.031E-47  Shewanella pealeana ATCC 700345
  6sl9-assembly1_AAA  TM=8.806E-01  e=6.965E-18  Thermus thermophilus JL-18
  3hrx-assembly2_D  TM=8.858E-01  e=8.012E-17  Thermus thermophilus HB8
  6l3p-assembly1_B  TM=8.957E-01  e=4.786E-16  Pseudomonas putida KT2440
  3l3s-assembly4_J  TM=8.402E-01  e=3.044E-12  Ruegeria pomeroyi

Solvent-accessible surface area: 14511 Å² total